Protein AF-A0A258ZDD8-F1 (afdb_monomer_lite)

Sequence (185 aa):
MSSYISTLAWTNTALNTLPKLQSDIAKVNTEIATGRHADVGLTLGITTGRSVDLHIKETAVQSLIDGNALTTNQLSLTQNALTDVSNTANSFLQNLMSVPDTSGGAASLEAHGKTSMSALTATLNTSDGKRFIFAGVNSAVKPVADYSGTPKTALNAAFAAKFGLDPLDPQNDPKIATIAPAAMS

Radius of gyration: 37.9 Å; chains: 1; bounding box: 67×30×128 Å

Foldseek 3Di:
DPPVVVVVVVVVVVVVCVVVVVVVVVQVVVCVVVVDGPCCCVPVPPCSVVVVVVVVVVVVVVVVVVVVVVVVVLVVLVVVLVVQLVVLVVVLVVLVVVQDPDPCSVVVNVVSVLVSLVSNLVSQQDDPVQFRSNCPPPRNDRNDDRCPPDVVVVVQVVCCVVPVARSVCRPPGPCVVVDDPVNVD

pLDDT: mean 78.43, std 10.56, range [45.66, 96.81]

Structure (mmCIF, N/CA/C/O backbone):
data_AF-A0A258ZDD8-F1
#
_entry.id   AF-A0A258ZDD8-F1
#
loop_
_atom_site.group_PDB
_atom_site.id
_atom_site.type_symbol
_atom_site.label_atom_id
_atom_site.label_alt_id
_atom_site.label_comp_id
_atom_site.label_asym_id
_atom_site.label_entity_id
_atom_site.label_seq_id
_atom_site.pdbx_PDB_ins_code
_atom_site.Cartn_x
_atom_site.Cartn_y
_atom_site.Cartn_z
_atom_site.occupancy
_atom_site.B_iso_or_equiv
_atom_site.auth_seq_id
_atom_site.auth_comp_id
_atom_site.auth_asym_id
_atom_site.auth_atom_id
_atom_site.pdbx_PDB_model_num
ATOM 1 N N . MET A 1 1 ? -28.805 -10.377 82.155 1.00 46.59 1 MET A N 1
ATOM 2 C CA . MET A 1 1 ? -28.315 -11.339 81.139 1.00 46.59 1 MET A CA 1
ATOM 3 C C . MET A 1 1 ? -28.839 -11.067 79.710 1.00 46.59 1 MET A C 1
ATOM 5 O O . MET A 1 1 ? -28.729 -11.953 78.882 1.00 46.59 1 MET A O 1
ATOM 9 N N . SER A 1 2 ? -29.328 -9.863 79.350 1.00 54.22 2 SER A N 1
ATOM 10 C CA . SER A 1 2 ? -29.835 -9.584 77.981 1.00 54.22 2 SER A CA 1
ATOM 11 C C . SER A 1 2 ? -28.889 -8.780 77.067 1.00 54.22 2 SER A C 1
ATOM 13 O O . SER A 1 2 ? -29.159 -8.665 75.878 1.00 54.22 2 SER A O 1
ATOM 15 N N . SER A 1 3 ? -27.765 -8.254 77.575 1.00 55.69 3 SER A N 1
ATOM 16 C CA . SER A 1 3 ? -26.874 -7.374 76.791 1.00 55.69 3 SER A CA 1
ATOM 17 C C . SER A 1 3 ? -26.031 -8.121 75.738 1.00 55.69 3 SER A C 1
ATOM 19 O O . SER A 1 3 ? -25.851 -7.641 74.624 1.00 55.69 3 SER A O 1
ATOM 21 N N . TYR A 1 4 ? -25.584 -9.347 76.037 1.00 56.03 4 TYR A N 1
ATOM 22 C CA . TYR A 1 4 ? -24.709 -10.121 75.141 1.00 56.03 4 TYR A CA 1
ATOM 23 C C . TYR A 1 4 ? -25.403 -10.606 73.858 1.00 56.03 4 TYR A C 1
ATOM 25 O O . TYR A 1 4 ? -24.759 -10.720 72.818 1.00 56.03 4 TYR A O 1
ATOM 33 N N . ILE A 1 5 ? -26.717 -10.846 73.911 1.00 58.41 5 ILE A N 1
ATOM 34 C CA . ILE A 1 5 ? -27.508 -11.301 72.756 1.00 58.41 5 ILE A CA 1
ATOM 35 C C . ILE A 1 5 ? -27.742 -10.140 71.773 1.00 58.41 5 ILE A C 1
ATOM 37 O O . ILE A 1 5 ? -27.689 -10.344 70.562 1.00 58.41 5 ILE A O 1
ATOM 41 N N . SER A 1 6 ? -27.900 -8.908 72.273 1.00 60.31 6 SER A N 1
ATOM 42 C CA . SER A 1 6 ? -28.032 -7.715 71.427 1.00 60.31 6 SER A CA 1
ATOM 43 C C . SER A 1 6 ? -26.730 -7.359 70.714 1.00 60.31 6 SER A C 1
ATOM 45 O O . SER A 1 6 ? -26.758 -7.120 69.512 1.00 60.31 6 SER A O 1
ATOM 47 N N . THR A 1 7 ? -25.580 -7.361 71.395 1.00 69.56 7 THR A N 1
ATOM 48 C CA . THR A 1 7 ? -24.305 -6.984 70.756 1.00 69.56 7 THR A CA 1
ATOM 49 C C . THR A 1 7 ? -23.937 -7.921 69.609 1.00 69.56 7 THR A C 1
ATOM 51 O O . THR A 1 7 ? -23.539 -7.442 68.554 1.00 69.56 7 THR A O 1
ATOM 54 N N . LEU A 1 8 ? -24.136 -9.234 69.784 1.00 69.75 8 LEU A N 1
ATOM 55 C CA . LEU A 1 8 ? -23.933 -10.229 68.727 1.00 69.75 8 LEU A CA 1
ATOM 56 C C . LEU A 1 8 ? -24.905 -10.040 67.558 1.00 69.75 8 LEU A C 1
ATOM 58 O O . LEU A 1 8 ? -24.493 -10.171 66.412 1.00 69.75 8 LEU A O 1
ATOM 62 N N . ALA A 1 9 ? -26.172 -9.704 67.819 1.00 71.00 9 ALA A N 1
ATOM 63 C CA . ALA A 1 9 ? -27.143 -9.434 66.761 1.00 71.00 9 ALA A CA 1
ATOM 64 C C . ALA A 1 9 ? -26.772 -8.189 65.938 1.00 71.00 9 ALA A C 1
ATOM 66 O O . ALA A 1 9 ? -26.905 -8.224 64.718 1.00 71.00 9 ALA A O 1
ATOM 67 N N . TRP A 1 10 ? -26.259 -7.133 66.583 1.00 70.75 10 TRP A N 1
ATOM 68 C CA . TRP A 1 10 ? -25.808 -5.895 65.934 1.00 70.75 10 TRP A CA 1
ATOM 69 C C . TRP A 1 10 ? -24.516 -6.063 65.121 1.00 70.75 10 TRP A C 1
ATOM 71 O O . TRP A 1 10 ? -24.406 -5.522 64.020 1.00 70.75 10 TRP A O 1
ATOM 81 N N . THR A 1 11 ? -23.533 -6.820 65.616 1.00 78.19 11 THR A N 1
ATOM 82 C CA . THR A 1 11 ? -22.310 -7.093 64.842 1.00 78.19 11 THR A CA 1
ATOM 83 C C . THR A 1 11 ? -22.566 -8.037 63.676 1.00 78.19 11 THR A C 1
ATOM 85 O O . THR A 1 11 ? -21.980 -7.839 62.617 1.00 78.19 11 THR A O 1
ATOM 88 N N . ASN A 1 12 ? -23.465 -9.016 63.808 1.00 76.00 12 ASN A N 1
ATOM 89 C CA . ASN A 1 12 ? -23.778 -9.928 62.704 1.00 76.00 12 ASN A CA 1
ATOM 90 C C . ASN A 1 12 ? -24.515 -9.221 61.556 1.00 76.00 12 ASN A C 1
ATOM 92 O O . ASN A 1 12 ? -24.247 -9.497 60.389 1.00 76.00 12 ASN A O 1
ATOM 96 N N . THR A 1 13 ? -25.410 -8.270 61.848 1.00 76.25 13 THR A N 1
ATOM 97 C CA . THR A 1 13 ? -26.017 -7.433 60.799 1.00 76.25 13 THR A CA 1
ATOM 98 C C . THR A 1 13 ? -24.985 -6.550 60.113 1.00 76.25 13 THR A C 1
ATOM 100 O O . THR A 1 13 ? -24.981 -6.506 58.888 1.00 76.25 13 THR A O 1
ATOM 103 N N . ALA A 1 14 ? -24.079 -5.909 60.857 1.00 77.12 14 ALA A N 1
ATOM 104 C CA . ALA A 1 14 ? -23.010 -5.093 60.273 1.00 77.12 14 ALA A CA 1
ATOM 105 C C . ALA A 1 14 ? -22.024 -5.915 59.415 1.00 77.12 14 ALA A C 1
ATOM 107 O O . ALA A 1 14 ? -21.605 -5.482 58.342 1.00 77.12 14 ALA A O 1
ATOM 108 N N . LEU A 1 15 ? -21.681 -7.131 59.849 1.00 80.75 15 LEU A N 1
ATOM 109 C CA . LEU A 1 15 ? -20.828 -8.043 59.082 1.00 80.75 15 LEU A CA 1
ATOM 110 C C . LEU A 1 15 ? -21.529 -8.578 57.826 1.00 80.75 15 LEU A C 1
ATOM 112 O O . LEU A 1 15 ? -20.874 -8.783 56.810 1.00 80.75 15 LEU A O 1
ATOM 116 N N . ASN A 1 16 ? -22.855 -8.737 57.854 1.00 81.88 16 ASN A N 1
ATOM 117 C CA . ASN A 1 16 ? -23.641 -9.149 56.687 1.00 81.88 16 ASN A CA 1
ATOM 118 C C . ASN A 1 16 ? -23.928 -8.008 55.693 1.00 81.88 16 ASN A C 1
ATOM 120 O O . ASN A 1 16 ? -24.233 -8.279 54.530 1.00 81.88 16 ASN A O 1
ATOM 124 N N . THR A 1 17 ? -23.847 -6.737 56.103 1.00 83.44 17 THR A N 1
ATOM 125 C CA . THR A 1 17 ? -24.013 -5.585 55.194 1.00 83.44 17 THR A CA 1
ATOM 126 C C . THR A 1 17 ? -22.721 -5.193 54.485 1.00 83.44 17 THR A C 1
ATOM 128 O O . THR A 1 17 ? -22.786 -4.661 53.378 1.00 83.44 17 THR A O 1
ATOM 131 N N . LEU A 1 18 ? -21.554 -5.494 55.060 1.00 86.00 18 LEU A N 1
ATOM 132 C CA . LEU A 1 18 ? -20.257 -5.146 54.477 1.00 86.00 18 LEU A CA 1
ATOM 133 C C . LEU A 1 18 ? -20.027 -5.735 53.063 1.00 86.00 18 LEU A C 1
ATOM 135 O O . LEU A 1 18 ? -19.632 -4.972 52.180 1.00 86.00 18 LEU A O 1
ATOM 139 N N . PRO A 1 19 ? -20.335 -7.019 52.776 1.00 89.12 19 PRO A N 1
ATOM 140 C CA . PRO A 1 19 ? -20.208 -7.576 51.427 1.00 89.12 19 PRO A CA 1
ATOM 141 C C . PRO A 1 19 ? -21.148 -6.908 50.416 1.00 89.12 19 PRO A C 1
ATOM 143 O O . PRO A 1 19 ? -20.783 -6.727 49.255 1.00 89.12 19 PRO A O 1
ATOM 146 N N . LYS A 1 20 ? -22.350 -6.501 50.853 1.00 85.88 20 LYS A N 1
ATOM 147 C CA . LYS A 1 20 ? -23.302 -5.768 50.002 1.00 85.88 20 LYS A CA 1
ATOM 148 C C . LYS A 1 20 ? -22.757 -4.395 49.630 1.00 85.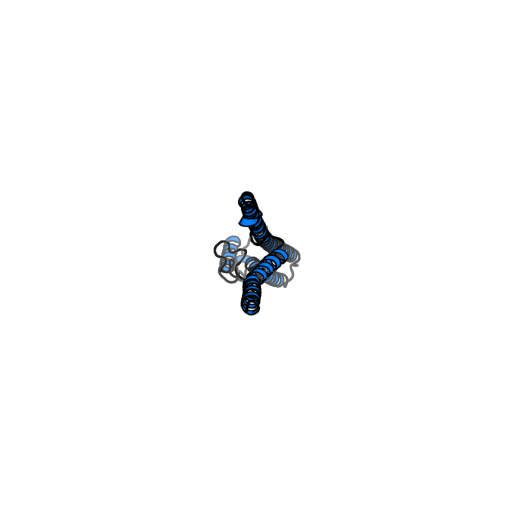88 20 LYS A C 1
ATOM 150 O O . LYS A 1 20 ? -22.728 -4.056 48.457 1.00 85.88 20 LYS A O 1
ATOM 155 N N . LEU A 1 21 ? -22.237 -3.657 50.608 1.00 86.56 21 LEU A N 1
ATOM 156 C CA . LEU A 1 21 ? -21.651 -2.335 50.389 1.00 86.56 21 LEU A CA 1
ATOM 157 C C . LEU A 1 21 ? -20.435 -2.394 49.452 1.00 86.56 21 LEU A C 1
ATOM 159 O O . LEU A 1 21 ? -20.278 -1.537 48.590 1.00 86.56 21 LEU A O 1
ATOM 163 N N . GLN A 1 22 ? -19.602 -3.431 49.571 1.00 89.19 22 GLN A N 1
ATOM 164 C CA . GLN A 1 22 ? -18.486 -3.668 48.649 1.00 89.19 22 GLN A CA 1
ATOM 165 C C . GLN A 1 22 ? -18.964 -3.958 47.220 1.00 89.19 22 GLN A C 1
ATOM 167 O O . GLN A 1 22 ? -18.408 -3.413 46.267 1.00 89.19 22 GLN A O 1
ATOM 172 N N . SER A 1 23 ? -20.011 -4.774 47.067 1.00 87.88 23 SER A N 1
ATOM 173 C CA . SER A 1 23 ? -20.643 -5.037 45.769 1.00 87.88 23 SER A CA 1
ATOM 174 C C . SER A 1 23 ? -21.251 -3.770 45.158 1.00 87.88 23 SER A C 1
ATOM 176 O O . SER A 1 23 ? -21.096 -3.535 43.961 1.00 87.88 23 SER A O 1
ATOM 178 N N . ASP A 1 24 ? -21.913 -2.937 45.960 1.00 86.12 24 ASP A N 1
ATOM 179 C CA . ASP A 1 24 ? -22.528 -1.689 45.501 1.00 86.12 24 ASP A CA 1
ATOM 180 C C . ASP A 1 24 ? -21.470 -0.661 45.090 1.00 86.12 24 ASP A C 1
ATOM 182 O O . ASP A 1 24 ? -21.599 -0.033 44.044 1.00 86.12 24 ASP A O 1
ATOM 186 N N . ILE A 1 25 ? -20.371 -0.548 45.844 1.00 89.62 25 ILE A N 1
ATOM 187 C CA . ILE A 1 25 ? -19.221 0.283 45.464 1.00 89.62 25 ILE A CA 1
ATOM 188 C C . ILE A 1 25 ? -18.609 -0.213 44.150 1.00 89.62 25 ILE A C 1
ATOM 190 O O . ILE A 1 25 ? -18.299 0.596 43.279 1.00 89.62 25 ILE A O 1
ATOM 194 N N . ALA A 1 26 ? -18.453 -1.527 43.969 1.00 88.12 26 ALA A N 1
ATOM 195 C CA . ALA A 1 26 ? -17.942 -2.087 42.720 1.00 88.12 26 ALA A CA 1
ATOM 196 C C . ALA A 1 26 ? -18.880 -1.796 41.535 1.00 88.12 26 ALA A C 1
ATOM 198 O O . ALA A 1 26 ? -18.408 -1.381 40.472 1.00 88.12 26 ALA A O 1
ATOM 199 N N . LYS A 1 27 ? -20.202 -1.938 41.727 1.00 86.94 27 LYS A N 1
ATOM 200 C CA . LYS A 1 27 ? -21.209 -1.547 40.730 1.00 86.94 27 LYS A CA 1
ATOM 201 C C . LYS A 1 27 ? -21.083 -0.067 40.398 1.00 86.94 27 LYS A C 1
ATOM 203 O O . LYS A 1 27 ? -20.786 0.246 39.254 1.00 86.94 27 LYS A O 1
ATOM 208 N N . VAL A 1 28 ? -21.210 0.827 41.377 1.00 86.50 28 VAL A N 1
ATOM 209 C CA . VAL A 1 28 ? -21.171 2.284 41.171 1.00 86.50 28 VAL A CA 1
ATOM 210 C C . VAL A 1 28 ? -19.853 2.737 40.547 1.00 86.50 28 VAL A C 1
ATOM 212 O O . VAL A 1 28 ? -19.877 3.570 39.652 1.00 86.50 28 VAL A O 1
ATOM 215 N N . ASN A 1 29 ? -18.709 2.162 40.924 1.00 86.50 29 ASN A N 1
ATOM 216 C CA . ASN A 1 29 ? -17.437 2.455 40.253 1.00 86.50 29 ASN A CA 1
ATOM 217 C C . ASN A 1 29 ? -17.470 2.072 38.769 1.00 86.50 29 ASN A C 1
ATOM 219 O O . ASN A 1 29 ? -16.969 2.815 37.927 1.00 86.50 29 ASN A O 1
ATOM 223 N N . THR A 1 30 ? -18.092 0.940 38.437 1.00 84.50 30 THR A N 1
ATOM 224 C CA . THR A 1 30 ? -18.306 0.526 37.045 1.00 84.50 30 THR A CA 1
ATOM 225 C C . THR A 1 30 ? -19.277 1.475 36.336 1.00 84.50 30 THR A C 1
ATOM 227 O O . THR A 1 30 ? -19.035 1.847 35.189 1.00 84.50 30 THR A O 1
ATOM 230 N N . GLU A 1 31 ? -20.335 1.933 37.014 1.00 85.69 31 GLU A N 1
ATOM 231 C CA . GLU A 1 31 ? -21.297 2.894 36.456 1.00 85.69 31 GLU A CA 1
ATOM 232 C C . GLU A 1 31 ? -20.683 4.276 36.229 1.00 85.69 31 GLU A C 1
ATOM 234 O O . GLU A 1 31 ? -20.948 4.901 35.209 1.00 85.69 31 GLU A O 1
ATOM 239 N N . ILE A 1 32 ? -19.810 4.735 37.126 1.00 89.31 32 ILE A N 1
ATOM 240 C CA . ILE A 1 32 ? -19.058 5.987 36.985 1.00 89.31 32 ILE A CA 1
ATOM 241 C C . ILE A 1 32 ? -18.060 5.879 35.829 1.00 89.31 32 ILE A C 1
ATOM 243 O O . ILE A 1 32 ? -17.956 6.801 35.025 1.00 89.31 32 ILE A O 1
ATOM 247 N N . ALA A 1 33 ? -17.341 4.759 35.722 1.00 87.50 33 ALA A N 1
ATOM 248 C CA . ALA A 1 33 ? -16.343 4.563 34.673 1.00 87.50 33 ALA A CA 1
ATOM 249 C C . ALA A 1 33 ? -16.968 4.433 33.275 1.00 87.50 33 ALA A C 1
ATOM 251 O O . ALA A 1 33 ? -16.393 4.896 32.294 1.00 87.50 33 ALA A O 1
ATOM 252 N N . THR A 1 34 ? -18.136 3.794 33.180 1.00 82.62 34 THR A N 1
ATOM 253 C CA . THR A 1 34 ? -18.819 3.535 31.901 1.00 82.62 34 THR A CA 1
ATOM 254 C C . THR A 1 34 ? -19.911 4.554 31.573 1.00 82.62 34 THR A C 1
ATOM 256 O O . THR A 1 34 ? -20.373 4.599 30.434 1.00 82.62 34 THR A O 1
ATOM 259 N N . GLY A 1 35 ? -20.357 5.346 32.552 1.00 80.44 35 GLY A N 1
ATOM 260 C CA . GLY A 1 35 ? -21.524 6.226 32.450 1.00 80.44 35 GLY A CA 1
ATOM 261 C C . GLY A 1 35 ? -22.861 5.482 32.321 1.00 80.44 35 GLY A C 1
ATOM 262 O O . GLY A 1 35 ? -23.852 6.084 31.911 1.00 80.44 35 GLY A O 1
ATOM 263 N N . ARG A 1 36 ? -22.905 4.171 32.598 1.00 73.94 36 ARG A N 1
ATOM 264 C CA . ARG A 1 36 ? -24.073 3.302 32.365 1.00 73.94 36 ARG A CA 1
ATOM 265 C C . ARG A 1 36 ? -24.415 2.505 33.613 1.00 73.94 36 ARG A C 1
ATOM 267 O O . ARG A 1 36 ? -23.526 2.112 34.353 1.00 73.94 36 ARG A O 1
ATOM 274 N N . HIS A 1 37 ? -25.694 2.188 33.803 1.00 80.06 37 HIS A N 1
ATOM 275 C CA . HIS A 1 37 ? -26.091 1.284 34.880 1.00 80.06 37 HIS A CA 1
ATOM 276 C C . HIS A 1 37 ? -25.467 -0.104 34.702 1.00 80.06 37 HIS A C 1
ATOM 278 O O . HIS A 1 37 ? -25.535 -0.686 33.619 1.00 80.06 37 HIS A O 1
ATOM 284 N N . ALA A 1 38 ? -24.913 -0.654 35.779 1.00 71.50 38 ALA A N 1
ATOM 285 C CA . ALA A 1 38 ? -24.288 -1.970 35.806 1.00 71.50 38 ALA A CA 1
ATOM 286 C C . ALA A 1 38 ? -25.329 -3.089 35.642 1.00 71.50 38 ALA A C 1
ATOM 288 O O . ALA A 1 38 ? -24.985 -4.209 35.279 1.00 71.50 38 ALA A O 1
ATOM 289 N N . ASP A 1 39 ? -26.604 -2.781 35.899 1.00 69.88 39 ASP A N 1
ATOM 290 C CA . ASP A 1 39 ? -27.719 -3.721 35.817 1.00 69.88 39 ASP A CA 1
ATOM 291 C C . ASP A 1 39 ? -28.899 -3.135 35.031 1.00 69.88 39 ASP A C 1
ATOM 293 O O . ASP A 1 39 ? -29.955 -2.793 35.560 1.00 69.88 39 ASP A O 1
ATOM 297 N N . VAL A 1 40 ? -28.712 -2.988 33.719 1.00 68.81 40 VAL A N 1
ATOM 298 C CA . VAL A 1 40 ? -29.750 -2.457 32.823 1.00 68.81 40 VAL A CA 1
ATOM 299 C C . VAL A 1 40 ? -31.029 -3.302 32.811 1.00 68.81 40 VAL A C 1
ATOM 301 O O . VAL A 1 40 ? -32.083 -2.766 32.494 1.00 68.81 40 VAL A O 1
ATOM 304 N N . GLY A 1 41 ? -30.985 -4.593 33.154 1.00 66.00 41 GLY A N 1
ATOM 305 C CA . GLY A 1 41 ? -32.172 -5.458 33.203 1.00 66.00 41 GLY A CA 1
ATOM 306 C C . GLY A 1 41 ? -33.088 -5.148 34.386 1.00 66.00 41 GLY A C 1
ATOM 307 O O . GLY A 1 41 ? -34.305 -5.074 34.219 1.00 66.00 41 GLY A O 1
ATOM 308 N N . LEU A 1 42 ? -32.500 -4.904 35.559 1.00 69.06 42 LEU A N 1
ATOM 309 C CA . LEU A 1 42 ? -33.240 -4.561 36.771 1.00 69.06 42 LEU A CA 1
ATOM 310 C C . LEU A 1 42 ? -33.759 -3.113 36.750 1.00 69.06 42 LEU A C 1
ATOM 312 O O . LEU A 1 42 ? -34.861 -2.854 37.229 1.00 69.06 42 LEU A O 1
ATOM 316 N N . THR A 1 43 ? -32.993 -2.181 36.173 1.00 65.81 43 THR A N 1
ATOM 317 C CA . THR A 1 43 ? -33.302 -0.740 36.232 1.00 65.81 43 THR A CA 1
ATOM 318 C C . THR A 1 43 ? -34.205 -0.255 35.089 1.00 65.81 43 THR A C 1
ATOM 320 O O . THR A 1 43 ? -35.019 0.641 35.299 1.00 65.81 43 THR A O 1
ATOM 323 N N . LEU A 1 44 ? -34.091 -0.823 33.877 1.00 66.50 44 LEU A N 1
ATOM 324 C CA . LEU A 1 44 ? -34.848 -0.380 32.686 1.00 66.50 44 LEU A CA 1
ATOM 325 C C . LEU A 1 44 ? -36.014 -1.311 32.289 1.00 66.50 44 LEU A C 1
ATOM 327 O O . LEU A 1 44 ? -36.869 -0.915 31.484 1.00 66.50 44 LEU A O 1
ATOM 331 N N . GLY A 1 45 ? -36.081 -2.531 32.832 1.00 75.88 45 GLY A N 1
ATOM 332 C CA . GLY A 1 45 ? -37.172 -3.482 32.593 1.00 75.88 45 GLY A CA 1
ATOM 333 C C . GLY A 1 45 ? -37.427 -3.771 31.104 1.00 75.88 45 GLY A C 1
ATOM 334 O O . GLY A 1 45 ? -36.544 -4.205 30.372 1.00 75.88 45 GLY A O 1
ATOM 335 N N . ILE A 1 46 ? -38.649 -3.516 30.617 1.00 70.62 46 ILE A N 1
ATOM 336 C CA . ILE A 1 46 ? -39.034 -3.738 29.203 1.00 70.62 46 ILE A CA 1
ATOM 337 C C . ILE A 1 46 ? -38.192 -2.907 28.216 1.00 70.62 46 ILE A C 1
ATOM 339 O O . ILE A 1 46 ? -38.004 -3.307 27.066 1.00 70.62 46 ILE A O 1
ATOM 343 N N . THR A 1 47 ? -37.645 -1.764 28.639 1.00 75.12 47 THR A N 1
ATOM 344 C CA . THR A 1 47 ? -36.866 -0.882 27.750 1.00 75.12 47 THR A CA 1
ATOM 345 C C . THR A 1 47 ? -35.422 -1.347 27.535 1.00 75.12 47 THR A C 1
ATOM 347 O O . THR A 1 47 ? -34.762 -0.890 26.598 1.00 75.12 47 THR A O 1
ATOM 350 N N . THR A 1 48 ? -34.949 -2.320 28.320 1.00 79.25 48 THR A N 1
ATOM 351 C CA . THR A 1 48 ? -33.608 -2.910 28.199 1.00 79.25 48 THR A CA 1
ATOM 352 C C . THR A 1 48 ? -33.383 -3.535 26.826 1.00 79.25 48 THR A C 1
ATOM 354 O O . THR A 1 48 ? -32.321 -3.335 26.243 1.00 79.25 48 THR A O 1
ATOM 357 N N . GLY A 1 49 ? -34.395 -4.197 26.248 1.00 78.81 49 GLY A N 1
ATOM 358 C CA . GLY A 1 49 ? -34.296 -4.779 24.903 1.00 78.81 49 GLY A CA 1
ATOM 359 C C . GLY A 1 49 ? -34.009 -3.734 23.820 1.00 78.81 49 GLY A C 1
ATOM 360 O O . GLY A 1 49 ? -33.177 -3.959 22.946 1.00 78.81 49 GLY A O 1
ATOM 361 N N . ARG A 1 50 ? -34.620 -2.546 23.925 1.00 82.56 50 ARG A N 1
ATOM 362 C CA . ARG A 1 50 ? -34.369 -1.427 23.003 1.00 82.56 50 ARG A CA 1
ATOM 363 C C . ARG A 1 50 ? -32.981 -0.814 23.206 1.00 82.56 50 ARG A C 1
ATOM 365 O O . ARG A 1 50 ? -32.343 -0.432 22.232 1.00 82.56 50 ARG A O 1
ATOM 372 N N . SER A 1 51 ? -32.515 -0.725 24.451 1.00 82.81 51 SER A N 1
ATOM 373 C CA . SER A 1 51 ? -31.168 -0.231 24.771 1.00 82.81 51 SER A CA 1
ATOM 374 C C . SER A 1 51 ? -30.075 -1.161 24.225 1.00 82.81 51 SER A C 1
ATOM 376 O O . SER A 1 51 ? -29.125 -0.699 23.595 1.00 82.81 51 SER A O 1
ATOM 378 N N . VAL A 1 52 ? -30.248 -2.477 24.387 1.00 84.94 52 VAL A N 1
ATOM 379 C CA . VAL A 1 52 ? -29.338 -3.493 23.835 1.00 84.94 52 VAL A CA 1
ATOM 380 C C . VAL A 1 52 ? -29.343 -3.468 22.305 1.00 84.94 52 VAL A C 1
ATOM 382 O O . VAL A 1 52 ? -28.273 -3.462 21.703 1.00 84.94 52 VAL A O 1
ATOM 385 N N . ASP A 1 53 ? -30.516 -3.382 21.669 1.00 88.19 53 ASP A N 1
ATOM 386 C CA . ASP A 1 53 ? -30.629 -3.259 20.207 1.00 88.19 53 ASP A CA 1
ATOM 387 C C . ASP A 1 53 ? -29.890 -2.022 19.667 1.00 88.19 53 ASP A C 1
ATOM 389 O O . ASP A 1 53 ? -29.123 -2.124 18.709 1.00 88.19 53 ASP A O 1
ATOM 393 N N . LEU A 1 54 ? -30.053 -0.862 20.313 1.00 89.31 54 LEU A N 1
ATOM 394 C CA . LEU A 1 54 ? -29.325 0.355 19.944 1.00 89.31 54 LEU A CA 1
ATOM 395 C C . LEU A 1 54 ? -27.812 0.190 20.089 1.00 89.31 54 LEU A C 1
ATOM 397 O O . LEU A 1 54 ? -27.075 0.664 19.232 1.00 89.31 54 LEU A O 1
ATOM 401 N N . HIS A 1 55 ? -27.345 -0.505 21.124 1.00 86.12 55 HIS A N 1
ATOM 402 C CA . HIS A 1 55 ? -25.917 -0.729 21.327 1.00 86.12 55 HIS A CA 1
ATOM 403 C C . HIS A 1 55 ? -25.311 -1.704 20.305 1.00 86.12 55 HIS A C 1
ATOM 405 O O . HIS A 1 55 ? -24.197 -1.497 19.820 1.00 86.12 55 HIS A O 1
ATOM 411 N N . ILE A 1 56 ? -26.055 -2.744 19.921 1.00 91.25 56 ILE A N 1
ATOM 412 C CA . ILE A 1 56 ? -25.649 -3.636 18.829 1.00 91.25 56 ILE A CA 1
ATOM 413 C C . ILE A 1 56 ? -25.550 -2.839 17.524 1.00 91.25 56 ILE A C 1
ATOM 415 O O . ILE A 1 56 ? -24.567 -2.974 16.797 1.00 91.25 56 ILE A O 1
ATOM 419 N N . LYS A 1 57 ? -26.526 -1.964 17.246 1.00 93.31 57 LYS A N 1
ATOM 420 C CA . LYS A 1 57 ? -26.505 -1.079 16.071 1.00 93.31 57 LYS A CA 1
ATOM 421 C C . LYS A 1 57 ? -25.342 -0.092 16.106 1.00 93.31 57 LYS A C 1
ATOM 423 O O . LYS A 1 57 ? -24.676 0.074 15.093 1.00 93.31 57 LYS A O 1
ATOM 428 N N . GLU A 1 58 ? -25.073 0.524 17.252 1.00 94.12 58 GLU A N 1
ATOM 429 C CA . GLU A 1 58 ? -23.924 1.409 17.467 1.00 94.12 58 GLU A CA 1
ATOM 430 C C . GLU A 1 58 ? -22.607 0.681 17.170 1.00 94.12 58 GLU A C 1
ATOM 432 O O . GLU A 1 58 ? -21.809 1.155 16.366 1.00 94.12 58 GLU A O 1
ATOM 437 N N . THR A 1 59 ? -22.420 -0.514 17.735 1.00 94.06 59 THR A N 1
ATOM 438 C CA . THR A 1 59 ? -21.221 -1.337 17.512 1.00 94.06 59 THR A CA 1
ATOM 439 C C . THR A 1 59 ? -21.084 -1.745 16.044 1.00 94.06 59 THR A C 1
ATOM 441 O O . THR A 1 59 ? -19.989 -1.705 15.483 1.00 94.06 59 THR A O 1
ATOM 444 N N . ALA A 1 60 ? -22.193 -2.097 15.389 1.00 95.44 60 ALA A N 1
ATOM 445 C CA . ALA A 1 60 ? -22.203 -2.417 13.967 1.00 95.44 60 ALA A CA 1
ATOM 446 C C . ALA A 1 60 ? -21.819 -1.203 13.103 1.00 95.44 60 ALA A C 1
ATOM 448 O O . ALA A 1 60 ? -21.002 -1.335 12.195 1.00 95.44 60 ALA A O 1
ATOM 449 N N . VAL A 1 61 ? -22.353 -0.014 13.403 1.00 96.81 61 VAL A N 1
ATOM 450 C CA . VAL A 1 61 ? -21.986 1.234 12.714 1.00 96.81 61 VAL A CA 1
ATOM 451 C C . VAL A 1 61 ? -20.514 1.569 12.944 1.00 96.81 61 VAL A C 1
ATOM 453 O O . VAL A 1 61 ? -19.828 1.916 11.986 1.00 96.81 61 VAL A O 1
ATOM 456 N N . GLN A 1 62 ? -20.001 1.401 14.164 1.00 95.50 62 GLN A N 1
ATOM 457 C CA . GLN A 1 62 ? -18.585 1.620 14.452 1.00 95.50 62 GLN A CA 1
ATOM 458 C C . GLN A 1 62 ? -17.696 0.672 13.638 1.00 95.50 62 GLN A C 1
ATOM 460 O O . GLN A 1 62 ? -16.746 1.114 13.001 1.00 95.50 62 GLN A O 1
ATOM 465 N N . SER A 1 63 ? -18.060 -0.610 13.553 1.00 95.00 63 SER A N 1
ATOM 466 C CA . SER A 1 63 ? -17.333 -1.574 12.724 1.00 95.00 63 SER A CA 1
ATOM 467 C C . SER A 1 63 ? -17.348 -1.205 11.233 1.00 95.00 63 SER A C 1
ATOM 469 O O . SER A 1 63 ? -16.342 -1.398 10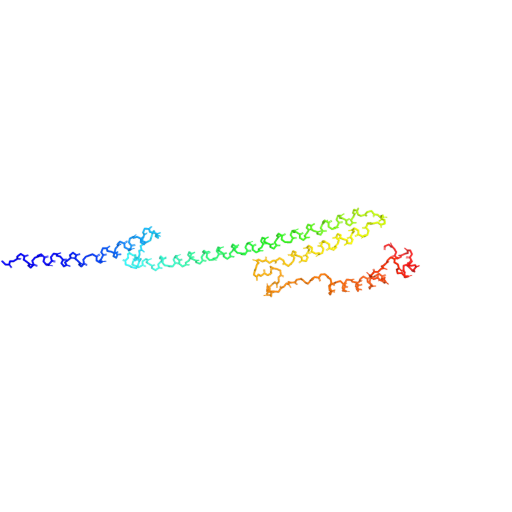.549 1.00 95.00 63 SER A O 1
ATOM 471 N N . LEU A 1 64 ? -18.451 -0.642 10.724 1.00 96.50 64 LEU A N 1
ATOM 472 C CA . LEU A 1 64 ? -18.523 -0.128 9.351 1.00 96.50 64 LEU A CA 1
ATOM 473 C C . LEU A 1 64 ? -17.623 1.098 9.151 1.00 96.50 64 LEU A C 1
ATOM 475 O O . LEU A 1 64 ? -16.964 1.204 8.117 1.00 96.50 64 LEU A O 1
ATOM 479 N N . ILE A 1 65 ? -17.568 2.008 10.127 1.00 96.62 65 ILE A N 1
ATOM 480 C CA . ILE A 1 65 ? -16.670 3.172 10.099 1.00 96.62 65 ILE A CA 1
ATOM 481 C C . ILE A 1 65 ? -15.213 2.708 10.046 1.00 96.62 65 ILE A C 1
ATOM 483 O O . ILE A 1 65 ? -14.461 3.163 9.183 1.00 96.62 65 ILE A O 1
ATOM 487 N N . ASP A 1 66 ? -14.833 1.758 10.897 1.00 95.12 66 ASP A N 1
ATOM 488 C CA . ASP A 1 66 ? -13.470 1.228 10.949 1.00 95.12 66 ASP A CA 1
ATOM 489 C C . ASP A 1 66 ? -13.095 0.518 9.633 1.00 95.12 66 ASP A C 1
ATOM 491 O O . ASP A 1 66 ? -11.999 0.708 9.098 1.00 95.12 66 ASP A O 1
ATOM 495 N N . GLY A 1 67 ? -14.030 -0.243 9.050 1.00 93.69 67 GLY A N 1
ATOM 496 C CA . GLY A 1 67 ? -13.856 -0.875 7.739 1.00 93.69 67 GLY A CA 1
ATOM 497 C C . GLY A 1 67 ? -13.689 0.135 6.596 1.00 93.69 67 GLY A C 1
ATOM 498 O O . GLY A 1 67 ? -12.817 -0.024 5.733 1.00 93.69 67 GLY A O 1
ATOM 499 N N . ASN A 1 68 ? -14.472 1.215 6.609 1.00 94.50 68 ASN A N 1
ATOM 500 C CA . ASN A 1 68 ? -14.345 2.305 5.641 1.00 94.50 68 ASN A CA 1
ATOM 501 C C . ASN A 1 68 ? -13.021 3.060 5.807 1.00 94.50 68 ASN A C 1
ATOM 503 O O . ASN A 1 68 ? -12.398 3.419 4.805 1.00 94.50 68 ASN A O 1
ATOM 507 N N . ALA A 1 69 ? -12.555 3.265 7.041 1.00 93.81 69 ALA A N 1
ATOM 508 C CA . ALA A 1 69 ? -11.263 3.886 7.316 1.00 93.81 69 ALA A CA 1
ATOM 509 C C . ALA A 1 69 ? -10.106 3.035 6.767 1.00 93.81 69 ALA A C 1
ATOM 511 O O . ALA A 1 69 ? -9.221 3.558 6.088 1.00 93.81 69 ALA A O 1
ATOM 512 N N . LEU A 1 70 ? -10.145 1.714 6.971 1.00 89.81 70 LEU A N 1
ATOM 513 C CA . LEU A 1 70 ? -9.160 0.795 6.393 1.00 89.81 70 LEU A CA 1
ATOM 514 C C . LEU A 1 70 ? -9.161 0.850 4.860 1.00 89.81 70 LEU A C 1
ATOM 516 O O . LEU A 1 70 ? -8.100 0.951 4.243 1.00 89.81 70 LEU A O 1
ATOM 520 N N . THR A 1 71 ? -10.345 0.828 4.249 1.00 89.25 71 THR A N 1
ATOM 521 C CA . THR A 1 71 ? -10.498 0.914 2.789 1.00 89.25 71 THR A CA 1
ATOM 522 C C . THR A 1 71 ? -9.967 2.244 2.253 1.00 89.25 71 THR A C 1
ATOM 524 O O . THR A 1 71 ? -9.231 2.270 1.270 1.00 89.25 71 THR A O 1
ATOM 527 N N . THR A 1 72 ? -10.266 3.350 2.934 1.00 92.44 72 THR A N 1
ATOM 528 C CA . THR A 1 72 ? -9.763 4.688 2.590 1.00 92.44 72 THR A CA 1
ATOM 529 C C . THR A 1 72 ? -8.238 4.734 2.640 1.00 92.44 72 THR A C 1
ATOM 531 O O . THR A 1 72 ? -7.607 5.252 1.721 1.00 92.44 72 THR A O 1
ATOM 534 N N . ASN A 1 73 ? -7.628 4.136 3.666 1.00 88.31 73 ASN A N 1
ATOM 535 C CA . ASN A 1 73 ? -6.174 4.051 3.775 1.00 88.31 73 ASN A CA 1
ATOM 536 C C . ASN A 1 73 ? -5.563 3.240 2.625 1.00 88.31 73 ASN A C 1
ATOM 538 O O . ASN A 1 73 ? -4.587 3.680 2.021 1.00 88.31 73 ASN A O 1
ATOM 542 N N . GLN A 1 74 ? -6.153 2.094 2.274 1.00 85.00 74 GLN A N 1
ATOM 543 C CA . GLN A 1 74 ? -5.686 1.291 1.138 1.00 85.00 74 GLN A CA 1
ATOM 544 C C . GLN A 1 74 ? -5.802 2.045 -0.194 1.00 85.00 74 GLN A C 1
ATOM 546 O O . GLN A 1 74 ? -4.864 2.025 -0.994 1.00 85.00 74 GLN A O 1
ATOM 551 N N . LEU A 1 75 ? -6.916 2.747 -0.423 1.00 88.94 75 LEU A N 1
ATOM 552 C CA . LEU A 1 75 ? -7.111 3.576 -1.615 1.00 88.94 75 LEU A CA 1
ATOM 553 C C . LEU A 1 75 ? -6.103 4.726 -1.674 1.00 88.94 75 LEU A C 1
ATOM 555 O O . LEU A 1 75 ? -5.527 4.968 -2.729 1.00 88.94 75 LEU A O 1
ATOM 559 N N . SER A 1 76 ? -5.838 5.389 -0.547 1.00 90.69 76 SER A N 1
ATOM 560 C CA . SER A 1 76 ? -4.849 6.468 -0.454 1.00 90.69 76 SER A CA 1
ATOM 561 C C . SER A 1 76 ? -3.435 5.977 -0.779 1.00 90.69 76 SER A C 1
ATOM 563 O O . SER A 1 76 ? -2.751 6.566 -1.614 1.00 90.69 76 SER A O 1
ATOM 565 N N . LEU A 1 77 ? -3.014 4.843 -0.206 1.00 86.31 77 LEU A N 1
ATOM 566 C CA . LEU A 1 77 ? -1.721 4.225 -0.525 1.00 86.31 77 LEU A CA 1
ATOM 567 C C . LEU A 1 77 ? -1.618 3.851 -2.009 1.00 86.31 77 LEU A C 1
ATOM 569 O O . LEU A 1 77 ? -0.599 4.122 -2.644 1.00 86.31 77 LEU A O 1
ATOM 573 N N . THR A 1 78 ? -2.685 3.277 -2.570 1.00 86.81 78 THR A N 1
ATOM 574 C CA . THR A 1 78 ? -2.757 2.924 -3.996 1.00 86.81 78 THR A CA 1
ATOM 575 C C . THR A 1 78 ? -2.651 4.168 -4.877 1.00 86.81 78 THR A C 1
ATOM 577 O O . THR A 1 78 ? -1.881 4.182 -5.835 1.00 86.81 78 THR A O 1
ATOM 580 N N . GLN A 1 79 ? -3.380 5.233 -4.541 1.00 90.12 79 GLN A N 1
ATOM 581 C CA . GLN A 1 79 ? -3.363 6.488 -5.285 1.00 90.12 79 GLN A CA 1
ATOM 582 C C . GLN A 1 79 ? -1.989 7.162 -5.230 1.00 90.12 79 GLN A C 1
ATOM 584 O O . GLN A 1 79 ? -1.517 7.640 -6.259 1.00 90.12 79 GLN A O 1
ATOM 589 N N . ASN A 1 80 ? -1.330 7.173 -4.070 1.00 89.88 80 ASN A N 1
ATOM 590 C CA . ASN A 1 80 ? 0.016 7.731 -3.926 1.00 89.88 80 ASN A CA 1
ATOM 591 C C . ASN A 1 80 ? 1.023 6.967 -4.787 1.00 89.88 80 ASN A C 1
ATOM 593 O O . ASN A 1 80 ? 1.740 7.574 -5.578 1.00 89.88 80 ASN A O 1
ATOM 597 N N . ALA A 1 81 ? 0.999 5.636 -4.723 1.00 86.81 81 ALA A N 1
ATOM 598 C CA . ALA A 1 81 ? 1.849 4.803 -5.562 1.00 86.81 81 ALA A CA 1
ATOM 599 C C . ALA A 1 81 ? 1.592 5.033 -7.066 1.00 86.81 81 ALA A C 1
ATOM 601 O O . ALA A 1 81 ? 2.539 5.144 -7.841 1.00 86.81 81 ALA A O 1
ATOM 602 N N . LEU A 1 82 ? 0.334 5.175 -7.503 1.00 87.44 82 LEU A N 1
ATOM 603 C CA . LEU A 1 82 ? 0.014 5.503 -8.901 1.00 87.44 82 LEU A CA 1
ATOM 604 C C . LEU A 1 82 ? 0.510 6.900 -9.311 1.00 87.44 82 LEU A C 1
ATOM 606 O O . LEU A 1 82 ? 1.010 7.073 -10.424 1.00 87.44 82 LEU A O 1
ATOM 610 N N . THR A 1 83 ? 0.412 7.885 -8.417 1.00 91.81 83 THR A N 1
ATOM 611 C CA . THR A 1 83 ? 0.959 9.231 -8.635 1.00 91.81 83 THR A CA 1
ATOM 612 C C . THR A 1 83 ? 2.478 9.184 -8.805 1.00 91.81 83 THR A C 1
ATOM 614 O O . THR A 1 83 ? 3.007 9.782 -9.742 1.00 91.81 83 THR A O 1
ATOM 617 N N . ASP A 1 84 ? 3.181 8.414 -7.975 1.00 89.06 84 ASP A N 1
ATOM 618 C CA . ASP A 1 84 ? 4.635 8.246 -8.068 1.00 89.06 84 ASP A CA 1
ATOM 619 C C . ASP A 1 84 ? 5.057 7.571 -9.378 1.00 89.06 84 ASP A C 1
ATOM 621 O O . ASP A 1 84 ? 6.031 7.989 -10.015 1.00 89.06 84 ASP A O 1
ATOM 625 N N . VAL A 1 85 ? 4.291 6.573 -9.833 1.00 87.44 85 VAL A N 1
ATOM 626 C CA . VAL A 1 85 ? 4.487 5.946 -11.149 1.00 87.44 85 VAL A CA 1
ATOM 627 C C . VAL A 1 85 ? 4.324 6.973 -12.270 1.00 87.44 85 VAL A C 1
ATOM 629 O O . VAL A 1 85 ? 5.194 7.073 -13.138 1.00 87.44 85 VAL A O 1
ATOM 632 N N . SER A 1 86 ? 3.256 7.774 -12.240 1.00 89.19 86 SER A N 1
ATOM 633 C CA . SER A 1 86 ? 3.013 8.814 -13.246 1.00 89.19 86 SER A CA 1
ATOM 634 C C . SER A 1 86 ? 4.125 9.867 -13.264 1.00 89.19 86 SER A C 1
ATOM 636 O O . SER A 1 86 ? 4.590 10.264 -14.333 1.00 89.19 86 SER A O 1
ATOM 638 N N . ASN A 1 87 ? 4.587 10.309 -12.094 1.00 90.44 87 ASN A N 1
ATOM 639 C CA . ASN A 1 87 ? 5.670 11.285 -11.973 1.00 90.44 87 ASN A CA 1
ATOM 640 C C . ASN A 1 87 ? 6.995 10.731 -12.503 1.00 90.44 87 ASN A C 1
ATOM 642 O O . ASN A 1 87 ? 7.717 11.423 -13.225 1.00 90.44 87 ASN A O 1
ATOM 646 N N . THR A 1 88 ? 7.296 9.468 -12.196 1.00 87.06 88 THR A N 1
ATOM 647 C CA . THR A 1 88 ? 8.482 8.773 -12.711 1.00 87.06 88 THR A CA 1
ATOM 648 C C . THR A 1 88 ? 8.437 8.657 -14.236 1.00 87.06 88 THR A C 1
ATOM 650 O O . THR A 1 88 ? 9.432 8.954 -14.899 1.00 87.06 88 THR A O 1
ATOM 653 N N . ALA A 1 89 ? 7.283 8.297 -14.808 1.00 85.19 89 ALA A N 1
ATOM 654 C CA . ALA A 1 89 ? 7.094 8.200 -16.255 1.00 85.19 89 ALA A CA 1
ATOM 655 C C . ALA A 1 89 ? 7.241 9.562 -16.957 1.00 85.19 89 ALA A C 1
ATOM 657 O O . ALA A 1 89 ? 7.970 9.673 -17.942 1.00 85.19 89 ALA A O 1
ATOM 658 N N . ASN A 1 90 ? 6.620 10.615 -16.416 1.00 87.44 90 ASN A N 1
ATOM 659 C CA . ASN A 1 90 ? 6.744 11.976 -16.945 1.00 87.44 90 ASN A CA 1
ATOM 660 C C . ASN A 1 90 ? 8.183 12.496 -16.866 1.00 87.44 90 ASN A C 1
ATOM 662 O O . ASN A 1 90 ? 8.645 13.182 -17.776 1.00 87.44 90 ASN A O 1
ATOM 666 N N . SER A 1 91 ? 8.902 12.174 -15.789 1.00 86.44 91 SER A N 1
ATOM 667 C CA 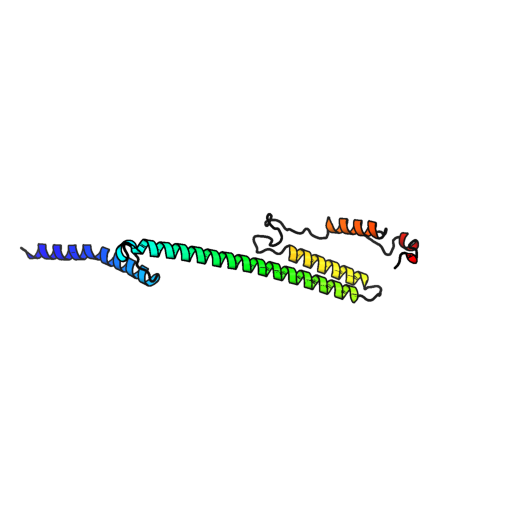. SER A 1 91 ? 10.309 12.554 -15.631 1.00 86.44 91 SER A CA 1
ATOM 668 C C . SER A 1 91 ? 11.193 11.809 -16.629 1.00 86.44 91 SER A C 1
ATOM 670 O O . SER A 1 91 ? 12.090 12.399 -17.223 1.00 86.44 91 SER A O 1
ATOM 672 N N . PHE A 1 92 ? 10.928 10.522 -16.862 1.00 84.00 92 PHE A N 1
ATOM 673 C CA . PHE A 1 92 ? 11.631 9.746 -17.881 1.00 84.00 92 PHE A CA 1
ATOM 674 C C . PHE A 1 92 ? 11.397 10.307 -19.293 1.00 84.00 92 PHE A C 1
ATOM 676 O O . PHE A 1 92 ? 12.358 10.488 -20.035 1.00 84.00 92 PHE A O 1
ATOM 683 N N . LEU A 1 93 ? 10.155 10.662 -19.641 1.00 83.44 93 LEU A N 1
ATOM 684 C CA . LEU A 1 93 ? 9.819 11.258 -20.940 1.00 83.44 93 LEU A CA 1
ATOM 685 C C . LEU A 1 93 ? 10.492 12.623 -21.149 1.00 83.44 93 LEU A C 1
ATOM 687 O O . LEU A 1 93 ? 11.036 12.880 -22.220 1.00 83.44 93 LEU A O 1
ATOM 691 N N . GLN A 1 94 ? 10.513 13.478 -20.125 1.00 84.75 94 GLN A N 1
ATOM 692 C CA . GLN A 1 94 ? 11.227 14.759 -20.185 1.00 84.75 94 GLN A CA 1
ATOM 693 C C . GLN A 1 94 ? 12.731 14.565 -20.387 1.00 84.75 94 GLN A C 1
ATOM 695 O O . GLN A 1 94 ? 13.328 15.240 -21.224 1.00 84.75 94 GLN A O 1
ATOM 700 N N . ASN A 1 95 ? 13.335 13.613 -19.669 1.00 80.88 95 ASN A N 1
ATOM 701 C CA . ASN A 1 95 ? 14.746 13.283 -19.854 1.00 80.88 95 ASN A CA 1
ATOM 702 C C . ASN A 1 95 ? 15.013 12.773 -21.272 1.00 80.88 95 ASN A C 1
ATOM 704 O O . ASN A 1 95 ? 15.951 13.248 -21.899 1.00 80.88 95 ASN A O 1
ATOM 708 N N . LEU A 1 96 ? 14.160 11.890 -21.806 1.00 79.62 96 LEU A N 1
ATOM 709 C CA . LEU A 1 96 ? 14.262 11.381 -23.176 1.00 79.62 96 LEU A CA 1
ATOM 710 C C . LEU A 1 96 ? 14.253 12.511 -24.216 1.00 79.62 96 LEU A C 1
ATOM 712 O O . LEU A 1 96 ? 15.072 12.505 -25.127 1.00 79.62 96 LEU A O 1
ATOM 716 N N . MET A 1 97 ? 13.364 13.495 -24.063 1.00 79.56 97 MET A N 1
ATOM 717 C CA . MET A 1 97 ? 13.290 14.652 -24.964 1.00 79.56 97 MET A CA 1
ATOM 718 C C . MET A 1 97 ? 14.463 15.630 -24.801 1.00 79.56 97 MET A C 1
ATOM 720 O O . MET A 1 97 ? 14.749 16.398 -25.716 1.00 79.56 97 MET A O 1
ATOM 724 N N . SER A 1 98 ? 15.118 15.631 -23.639 1.00 77.00 98 SER A N 1
ATOM 725 C CA . SER A 1 98 ? 16.204 16.556 -23.308 1.00 77.00 98 SER A CA 1
ATOM 726 C C . SER A 1 98 ? 17.596 16.019 -23.651 1.00 77.00 98 SER A C 1
ATOM 728 O O . SER A 1 98 ? 18.560 16.777 -23.525 1.00 77.00 98 SER A O 1
ATOM 730 N N . VAL A 1 99 ? 17.738 14.745 -24.038 1.00 73.88 99 VAL A N 1
ATOM 731 C CA . VAL A 1 99 ? 19.042 14.159 -24.379 1.00 73.88 99 VAL A CA 1
ATOM 732 C C . VAL A 1 99 ? 19.543 14.736 -25.711 1.00 73.88 99 VAL A C 1
ATOM 734 O O . VAL A 1 99 ? 18.920 14.494 -26.744 1.00 73.88 99 VAL A O 1
ATOM 737 N N . PRO A 1 100 ? 20.672 15.472 -25.730 1.00 61.97 100 PRO A N 1
ATOM 738 C CA . PRO A 1 100 ? 21.286 15.927 -26.973 1.00 61.97 100 PRO A CA 1
ATOM 739 C C . PRO A 1 100 ? 21.921 14.752 -27.725 1.00 61.97 100 PRO A C 1
ATOM 741 O O . PRO A 1 100 ? 22.429 13.823 -27.094 1.00 61.97 100 PRO A O 1
ATOM 744 N N . ASP A 1 101 ? 22.006 14.858 -29.053 1.00 63.81 101 ASP A N 1
ATOM 745 C CA . ASP A 1 101 ? 22.611 13.881 -29.981 1.00 63.81 101 ASP A CA 1
ATOM 746 C C . ASP A 1 101 ? 24.158 13.847 -29.902 1.00 63.81 101 ASP A C 1
ATOM 748 O O . ASP A 1 101 ? 24.887 13.861 -30.891 1.00 63.81 101 ASP A O 1
ATOM 752 N N . THR A 1 102 ? 24.691 13.910 -28.682 1.00 59.81 102 THR A N 1
ATOM 753 C CA . THR A 1 102 ? 26.125 13.864 -28.387 1.00 59.81 102 THR A CA 1
ATOM 754 C C . THR A 1 102 ? 26.501 12.478 -27.874 1.00 59.81 102 THR A C 1
ATOM 756 O O . THR A 1 102 ? 25.693 11.786 -27.255 1.00 59.81 102 THR A O 1
ATOM 759 N N . SER A 1 103 ? 27.753 12.075 -28.088 1.00 58.19 103 SER A N 1
ATOM 760 C CA . SER A 1 103 ? 28.307 10.725 -27.877 1.00 58.19 103 SER A CA 1
ATOM 761 C C . SER A 1 103 ? 28.246 10.156 -26.440 1.00 58.19 103 SER A C 1
ATOM 763 O O . SER A 1 103 ? 28.760 9.069 -26.197 1.00 58.19 103 SER A O 1
ATOM 765 N N . GLY A 1 104 ? 27.588 10.835 -25.492 1.00 62.28 104 GLY A N 1
ATOM 766 C CA . GLY A 1 104 ? 27.287 10.347 -24.136 1.00 62.28 104 GLY A CA 1
ATOM 767 C C . GLY A 1 104 ? 25.795 10.344 -23.760 1.00 62.28 104 GLY A C 1
ATOM 768 O O . GLY A 1 104 ? 25.436 9.846 -22.691 1.00 62.28 104 GLY A O 1
ATOM 769 N N . GLY A 1 105 ? 24.915 10.866 -24.622 1.00 67.56 105 GLY A N 1
ATOM 770 C CA . GLY A 1 105 ? 23.480 10.973 -24.357 1.00 67.56 105 GLY A CA 1
ATOM 771 C C . GLY A 1 105 ? 22.794 9.616 -24.189 1.00 67.56 105 GLY A C 1
ATOM 772 O O . GLY A 1 105 ? 22.006 9.427 -23.263 1.00 67.56 105 GLY A O 1
ATOM 773 N N . ALA A 1 106 ? 23.170 8.639 -25.018 1.00 69.62 106 ALA A N 1
ATOM 774 C CA . ALA A 1 106 ? 22.614 7.287 -24.978 1.00 69.62 106 ALA A CA 1
ATOM 775 C C . ALA A 1 106 ? 22.923 6.548 -23.661 1.00 69.62 106 ALA A C 1
ATOM 777 O O . ALA A 1 106 ? 22.031 5.938 -23.075 1.00 69.62 106 ALA A O 1
ATOM 778 N N . ALA A 1 107 ? 24.154 6.651 -23.148 1.00 74.31 107 ALA A N 1
ATOM 779 C CA . ALA A 1 107 ? 24.544 6.011 -21.888 1.00 74.31 107 ALA A CA 1
ATOM 780 C C . ALA A 1 107 ? 23.836 6.641 -20.674 1.00 74.31 107 ALA A C 1
ATOM 782 O O . ALA A 1 107 ? 23.409 5.937 -19.757 1.00 74.31 107 ALA A O 1
ATOM 783 N N . SER A 1 108 ? 23.666 7.969 -20.682 1.00 75.44 108 SER A N 1
ATOM 784 C CA . SER A 1 108 ? 22.901 8.682 -19.652 1.00 75.44 108 SER A CA 1
ATOM 785 C C . SER A 1 108 ? 21.422 8.280 -19.674 1.00 75.44 108 SER A C 1
ATOM 787 O O . SER A 1 108 ? 20.833 7.977 -18.634 1.00 75.44 108 SER A O 1
ATOM 789 N N . LEU A 1 109 ? 20.834 8.183 -20.870 1.00 78.88 109 LEU A N 1
ATOM 790 C CA . LEU A 1 109 ? 19.457 7.734 -21.056 1.00 78.88 109 LEU A CA 1
ATOM 791 C C . LEU A 1 109 ? 19.250 6.291 -20.580 1.00 78.88 109 LEU A C 1
ATOM 793 O O . LEU A 1 109 ? 18.252 5.999 -19.923 1.00 78.88 109 LEU A O 1
ATOM 797 N N . GLU A 1 110 ? 20.200 5.397 -20.862 1.00 77.88 110 GLU A N 1
ATOM 798 C CA . GLU A 1 110 ? 20.165 4.012 -20.389 1.00 77.88 110 GLU A CA 1
ATOM 799 C C . GLU A 1 110 ? 20.192 3.943 -18.852 1.00 77.88 110 GLU A C 1
ATOM 801 O O . GLU A 1 110 ? 19.399 3.221 -18.240 1.00 77.88 110 GLU A O 1
ATOM 806 N N . ALA A 1 111 ? 21.069 4.720 -18.208 1.00 80.25 111 ALA A N 1
ATOM 807 C CA . ALA A 1 111 ? 21.158 4.791 -16.751 1.00 80.25 111 ALA A CA 1
ATOM 808 C C . ALA A 1 111 ? 19.869 5.348 -16.118 1.00 80.25 111 ALA A C 1
ATOM 810 O O . ALA A 1 111 ? 19.366 4.796 -15.130 1.00 80.25 111 ALA A O 1
ATOM 811 N N . HIS A 1 112 ? 19.293 6.394 -16.716 1.00 79.19 112 HIS A N 1
ATOM 812 C CA . HIS A 1 112 ? 18.004 6.940 -16.299 1.00 79.19 112 HIS A CA 1
ATOM 813 C C . HIS A 1 112 ? 16.868 5.930 -16.483 1.00 79.19 112 HIS A C 1
ATOM 815 O O . HIS A 1 112 ? 16.096 5.720 -15.551 1.00 79.19 112 HIS A O 1
ATOM 821 N N . GLY A 1 113 ? 16.806 5.234 -17.620 1.00 79.38 113 GLY A N 1
ATOM 822 C CA . GLY A 1 113 ? 15.806 4.198 -17.880 1.00 79.38 113 GLY A CA 1
ATOM 823 C C . GLY A 1 113 ? 15.872 3.045 -16.878 1.00 79.38 113 GLY A C 1
ATOM 824 O O . GLY A 1 113 ? 14.842 2.643 -16.335 1.00 79.38 113 GLY A O 1
ATOM 825 N N . LYS A 1 114 ? 17.078 2.560 -16.549 1.00 81.75 114 LYS A N 1
ATOM 826 C CA . LYS A 1 114 ? 17.275 1.538 -15.503 1.00 81.75 114 LYS A CA 1
ATOM 827 C C . LYS A 1 114 ? 16.778 2.013 -14.141 1.00 81.75 114 LYS A C 1
ATOM 829 O O . LYS A 1 114 ? 16.098 1.266 -13.441 1.00 81.75 114 LYS A O 1
ATOM 834 N N . THR A 1 115 ? 17.087 3.256 -13.781 1.00 83.56 115 THR A N 1
ATOM 835 C CA . THR A 1 115 ? 16.674 3.845 -12.501 1.00 83.56 115 THR A CA 1
ATOM 836 C C . THR A 1 115 ? 15.156 4.007 -12.428 1.00 83.56 115 THR A C 1
ATOM 838 O O . THR A 1 115 ? 14.545 3.575 -11.454 1.00 83.56 115 THR A O 1
ATOM 841 N N . SER A 1 116 ? 14.527 4.544 -13.476 1.00 83.25 116 SER A N 1
ATOM 842 C CA . SER A 1 116 ? 13.070 4.698 -13.564 1.00 83.25 116 SER A CA 1
ATOM 843 C C . SER A 1 116 ? 12.337 3.355 -13.546 1.00 83.25 116 SER A C 1
ATOM 845 O O . SER A 1 116 ? 11.313 3.230 -12.878 1.00 83.25 116 SER A O 1
ATOM 847 N N . MET A 1 117 ? 12.865 2.329 -14.220 1.00 81.44 117 MET A N 1
ATOM 848 C CA . MET A 1 117 ? 12.278 0.984 -14.212 1.00 81.44 117 MET A CA 1
ATOM 849 C C . MET A 1 117 ? 12.419 0.300 -12.845 1.00 81.44 117 MET A C 1
ATOM 851 O O . MET A 1 117 ? 11.493 -0.370 -12.381 1.00 81.44 117 MET A O 1
ATOM 855 N N . SER A 1 118 ? 13.556 0.498 -12.174 1.00 83.75 118 SER A N 1
ATOM 856 C CA . SER A 1 118 ? 13.766 0.036 -10.800 1.00 83.75 118 SER A CA 1
ATOM 857 C C . SER A 1 118 ? 12.796 0.720 -9.832 1.00 83.75 118 SER A C 1
ATOM 859 O O . SER A 1 118 ? 12.130 0.042 -9.051 1.00 83.75 118 SER A O 1
ATOM 861 N N . ALA A 1 119 ? 12.627 2.042 -9.948 1.00 83.81 119 ALA A N 1
ATOM 862 C CA . ALA A 1 119 ? 11.665 2.807 -9.159 1.00 83.81 119 ALA A CA 1
ATOM 863 C C . ALA A 1 119 ? 10.223 2.330 -9.395 1.00 83.81 119 ALA A C 1
ATOM 865 O O . ALA A 1 119 ? 9.507 2.059 -8.436 1.00 83.81 119 ALA A O 1
ATOM 866 N N . LEU A 1 120 ? 9.819 2.123 -10.652 1.00 83.50 120 LEU A N 1
ATOM 867 C CA . LEU A 1 120 ? 8.512 1.558 -10.999 1.00 83.50 120 LEU A CA 1
ATOM 868 C C . LEU A 1 120 ? 8.299 0.179 -10.359 1.00 83.50 120 LEU A C 1
ATOM 870 O O . LEU A 1 120 ? 7.265 -0.076 -9.742 1.00 83.50 120 LEU A O 1
ATOM 874 N N . THR A 1 121 ? 9.290 -0.705 -10.478 1.00 83.81 121 THR A N 1
ATOM 875 C CA . THR A 1 121 ? 9.241 -2.050 -9.893 1.00 83.81 121 THR A CA 1
ATOM 876 C C . THR A 1 121 ? 9.160 -1.988 -8.368 1.00 83.81 121 THR A C 1
ATOM 878 O O . THR A 1 121 ? 8.438 -2.778 -7.761 1.00 83.81 121 THR A O 1
ATOM 881 N N . ALA A 1 122 ? 9.860 -1.047 -7.732 1.00 84.88 122 ALA A N 1
ATOM 882 C CA . ALA A 1 122 ? 9.785 -0.823 -6.293 1.00 84.88 122 ALA A CA 1
ATOM 883 C C . ALA A 1 122 ? 8.388 -0.344 -5.871 1.00 84.88 122 ALA A C 1
ATOM 885 O O . ALA A 1 122 ? 7.800 -0.932 -4.965 1.00 84.88 122 ALA A O 1
ATOM 886 N N . THR A 1 123 ? 7.817 0.639 -6.573 1.00 84.88 123 THR A N 1
ATOM 887 C CA . THR A 1 123 ? 6.478 1.170 -6.287 1.00 84.88 123 THR A CA 1
ATOM 888 C C . THR A 1 123 ? 5.389 0.110 -6.459 1.00 84.88 123 THR A C 1
ATOM 890 O O . THR A 1 123 ? 4.528 -0.037 -5.591 1.00 84.88 123 THR A O 1
ATOM 893 N N . LEU A 1 124 ? 5.448 -0.704 -7.517 1.00 82.75 124 LEU A N 1
ATOM 894 C CA . LEU A 1 124 ? 4.496 -1.804 -7.725 1.00 82.75 124 LEU A CA 1
ATOM 895 C C . LEU A 1 124 ? 4.662 -2.943 -6.707 1.00 82.75 124 LEU A C 1
ATOM 897 O O . LEU A 1 124 ? 3.720 -3.685 -6.446 1.00 82.75 124 LEU A O 1
ATOM 901 N N . ASN A 1 125 ? 5.835 -3.056 -6.086 1.00 85.81 125 ASN A N 1
ATOM 902 C CA . ASN A 1 125 ? 6.099 -3.977 -4.985 1.00 85.81 125 ASN A CA 1
ATOM 903 C C . ASN A 1 125 ? 5.927 -3.317 -3.600 1.00 85.81 125 ASN A C 1
ATOM 905 O O . ASN A 1 125 ? 6.430 -3.848 -2.607 1.00 85.81 125 ASN A O 1
ATOM 909 N N . THR A 1 126 ? 5.209 -2.191 -3.498 1.00 83.38 126 THR A N 1
ATOM 910 C CA . THR A 1 126 ? 4.895 -1.567 -2.202 1.00 83.38 126 THR A CA 1
ATOM 911 C C . THR A 1 126 ? 4.052 -2.508 -1.337 1.00 83.38 126 THR A C 1
ATOM 913 O O . THR A 1 126 ? 3.082 -3.123 -1.795 1.00 83.38 126 THR A O 1
ATOM 916 N N . SER A 1 127 ? 4.437 -2.617 -0.066 1.00 78.94 127 SER A N 1
ATOM 917 C CA . SER A 1 127 ? 3.815 -3.486 0.934 1.00 78.94 127 SER A CA 1
ATOM 918 C C . SER A 1 127 ? 3.384 -2.677 2.153 1.00 78.94 127 SER A C 1
ATOM 920 O O . SER A 1 127 ? 4.082 -1.750 2.558 1.00 78.94 127 SER A O 1
ATOM 922 N N . ASP A 1 128 ? 2.266 -3.067 2.766 1.00 73.75 128 ASP A N 1
ATOM 923 C CA . ASP A 1 128 ? 1.818 -2.551 4.070 1.00 73.75 128 ASP A CA 1
ATOM 924 C C . ASP A 1 128 ? 2.558 -3.202 5.263 1.00 73.75 128 ASP A C 1
ATOM 926 O O . ASP A 1 128 ? 2.188 -3.020 6.423 1.00 73.75 128 ASP A O 1
ATOM 930 N N . GLY A 1 129 ? 3.600 -3.993 4.978 1.00 72.88 129 GLY A N 1
ATOM 931 C CA . GLY A 1 129 ? 4.386 -4.762 5.944 1.00 72.88 129 GLY A CA 1
ATOM 932 C C . GLY A 1 129 ? 3.937 -6.218 6.087 1.00 72.88 129 GLY A C 1
ATOM 933 O O . GLY A 1 129 ? 4.729 -7.052 6.522 1.00 72.88 129 GLY A O 1
ATOM 934 N N . LYS A 1 130 ? 2.707 -6.560 5.684 1.00 72.00 130 LYS A N 1
ATOM 935 C CA . LYS A 1 130 ? 2.183 -7.940 5.703 1.00 72.00 130 LYS A CA 1
ATOM 936 C C . LYS A 1 130 ? 1.722 -8.410 4.329 1.00 72.00 130 LYS A C 1
ATOM 938 O O . LYS A 1 130 ? 1.677 -9.615 4.082 1.00 72.00 130 LYS A O 1
ATOM 943 N N . ARG A 1 131 ? 1.332 -7.479 3.460 1.00 78.44 131 ARG A N 1
ATOM 944 C CA . ARG A 1 131 ? 0.675 -7.745 2.184 1.00 78.44 131 ARG A CA 1
ATOM 945 C C . ARG A 1 131 ? 1.144 -6.743 1.134 1.00 78.44 131 ARG A C 1
ATOM 947 O O . ARG A 1 131 ? 1.220 -5.543 1.387 1.00 78.44 131 ARG A O 1
ATOM 954 N N . PHE A 1 132 ? 1.416 -7.238 -0.069 1.00 83.81 132 PHE A N 1
ATOM 955 C CA . PHE A 1 132 ? 1.639 -6.387 -1.235 1.00 83.81 132 PHE A CA 1
ATOM 956 C C . PHE A 1 132 ? 0.309 -5.820 -1.732 1.00 83.81 132 PHE A C 1
ATOM 958 O O . PHE A 1 132 ? -0.627 -6.574 -2.005 1.00 83.81 132 PHE A O 1
ATOM 965 N N . ILE A 1 133 ? 0.243 -4.495 -1.875 1.00 81.88 133 ILE A N 1
ATOM 966 C CA . ILE A 1 133 ? -0.999 -3.763 -2.180 1.00 81.88 133 ILE A CA 1
ATOM 967 C C . ILE A 1 133 ? -1.478 -4.071 -3.609 1.00 81.88 133 ILE A C 1
ATOM 969 O O . ILE A 1 133 ? -2.674 -4.184 -3.863 1.00 81.88 133 ILE A O 1
ATOM 973 N N . PHE A 1 134 ? -0.539 -4.309 -4.529 1.00 81.75 134 PHE A N 1
ATOM 974 C CA . PHE A 1 134 ? -0.816 -4.579 -5.945 1.00 81.75 134 PHE A CA 1
ATOM 975 C C . PHE A 1 134 ? -0.874 -6.069 -6.315 1.00 81.75 134 PHE A C 1
ATOM 977 O O . PHE A 1 134 ? -1.062 -6.408 -7.479 1.00 81.75 134 PHE A O 1
ATOM 984 N N . ALA A 1 135 ? -0.725 -6.981 -5.351 1.00 79.44 135 ALA A N 1
ATOM 985 C CA . ALA A 1 135 ? -0.689 -8.426 -5.610 1.00 79.44 135 ALA A CA 1
ATOM 986 C C . ALA A 1 135 ? -2.061 -9.116 -5.612 1.00 79.44 135 ALA A C 1
ATOM 988 O O . ALA A 1 135 ? -2.155 -10.327 -5.834 1.00 79.44 135 ALA A O 1
ATOM 989 N N . GLY A 1 136 ? -3.134 -8.358 -5.380 1.00 75.94 136 GLY A N 1
ATOM 990 C CA . GLY A 1 136 ? -4.497 -8.878 -5.378 1.00 75.94 136 GLY A CA 1
ATOM 991 C C . GLY A 1 136 ? -4.682 -9.999 -4.351 1.00 75.94 136 GLY A C 1
ATOM 992 O O . GLY A 1 136 ? -4.387 -9.834 -3.167 1.00 75.94 136 GLY A O 1
ATOM 993 N N . VAL A 1 137 ? -5.180 -11.154 -4.805 1.00 72.56 137 VAL A N 1
ATOM 994 C CA . VAL A 1 137 ? -5.493 -12.304 -3.936 1.00 72.56 137 VAL A CA 1
ATOM 995 C C . VAL A 1 137 ? -4.228 -12.927 -3.335 1.00 72.56 137 VAL A C 1
ATOM 997 O O . VAL A 1 137 ? -4.232 -13.309 -2.165 1.00 72.56 137 VAL A O 1
ATOM 1000 N N . ASN A 1 138 ? -3.127 -12.990 -4.094 1.00 75.31 138 ASN A N 1
ATOM 1001 C CA . ASN A 1 138 ? -1.873 -13.593 -3.636 1.00 75.31 138 ASN A CA 1
ATOM 1002 C C . ASN A 1 138 ? -0.923 -12.555 -3.023 1.00 75.31 138 ASN A C 1
ATOM 1004 O O . ASN A 1 138 ? 0.213 -12.368 -3.450 1.00 75.31 138 ASN A O 1
ATOM 1008 N N . SER A 1 139 ? -1.394 -11.872 -1.986 1.00 80.12 139 SER A N 1
ATOM 1009 C CA . SER A 1 139 ? -0.688 -10.745 -1.376 1.00 80.12 139 SER A CA 1
ATOM 1010 C C . SER A 1 139 ? 0.581 -11.092 -0.587 1.00 80.12 139 SER A C 1
ATOM 1012 O O . SER A 1 139 ? 1.234 -10.186 -0.078 1.00 80.12 139 SER A O 1
ATOM 1014 N N . ALA A 1 140 ? 0.913 -12.377 -0.442 1.00 74.75 140 ALA A N 1
ATOM 1015 C CA . ALA A 1 140 ? 2.113 -12.840 0.259 1.00 74.75 140 ALA A CA 1
ATOM 1016 C C . ALA A 1 140 ? 3.365 -12.862 -0.638 1.00 74.75 140 ALA A C 1
ATOM 1018 O O . ALA A 1 140 ? 4.478 -13.027 -0.140 1.00 74.75 140 ALA A O 1
ATOM 1019 N N . VAL A 1 141 ? 3.197 -12.703 -1.955 1.00 78.94 141 VAL A N 1
ATOM 1020 C CA . VAL A 1 141 ? 4.281 -12.783 -2.939 1.00 78.94 141 VAL A CA 1
ATOM 1021 C C . VAL A 1 141 ? 4.425 -11.447 -3.658 1.00 78.94 141 VAL A C 1
ATOM 1023 O O . VAL A 1 141 ? 3.433 -10.759 -3.901 1.00 78.94 141 VAL A O 1
ATOM 1026 N N . LYS A 1 142 ? 5.668 -11.083 -4.001 1.00 80.00 142 LYS A N 1
ATOM 1027 C CA . LYS A 1 142 ? 5.954 -9.896 -4.812 1.00 80.00 142 LYS A CA 1
ATOM 1028 C C . LYS A 1 142 ? 5.181 -9.972 -6.137 1.00 80.00 142 LYS A C 1
ATOM 1030 O O . LYS A 1 142 ? 5.372 -10.947 -6.866 1.00 80.00 142 LYS A O 1
ATOM 1035 N N . PRO A 1 143 ? 4.342 -8.976 -6.461 1.00 78.44 143 PRO A N 1
ATOM 1036 C CA . PRO A 1 143 ? 3.541 -8.995 -7.681 1.00 78.44 143 PRO A CA 1
ATOM 1037 C C . PRO A 1 143 ? 4.366 -8.814 -8.953 1.00 78.44 143 PRO A C 1
ATOM 1039 O O . PRO A 1 143 ? 4.008 -9.367 -9.990 1.00 78.44 143 PRO A O 1
ATOM 1042 N N . VAL A 1 144 ? 5.456 -8.042 -8.889 1.00 79.25 144 VAL A N 1
ATOM 1043 C CA . VAL A 1 144 ? 6.249 -7.688 -10.070 1.00 79.25 144 VAL A CA 1
ATOM 1044 C C . VAL A 1 144 ? 7.668 -8.217 -9.920 1.00 79.25 144 VAL A C 1
ATOM 1046 O O . VAL A 1 144 ? 8.381 -7.878 -8.972 1.00 79.25 144 VAL A O 1
ATOM 1049 N N . ALA A 1 145 ? 8.067 -9.065 -10.870 1.00 75.50 145 ALA A N 1
ATOM 1050 C CA . ALA A 1 145 ? 9.431 -9.559 -10.989 1.00 75.50 145 ALA A CA 1
ATOM 1051 C C . ALA A 1 145 ? 10.375 -8.446 -11.462 1.00 75.50 145 ALA A C 1
ATOM 1053 O O . ALA A 1 145 ? 9.964 -7.530 -12.173 1.00 75.50 145 ALA A O 1
ATOM 1054 N N . ASP A 1 146 ? 11.647 -8.547 -11.085 1.00 72.44 146 ASP A N 1
ATOM 1055 C CA . ASP A 1 146 ? 12.662 -7.597 -11.529 1.00 72.44 146 ASP A CA 1
ATOM 1056 C C . ASP A 1 146 ? 12.832 -7.626 -13.060 1.00 72.44 146 ASP A C 1
ATOM 1058 O O . ASP A 1 146 ? 12.681 -8.663 -13.717 1.00 72.44 146 ASP A O 1
ATOM 1062 N N . TYR A 1 147 ? 13.170 -6.471 -13.633 1.00 69.81 147 TYR A N 1
ATOM 1063 C CA . TYR A 1 147 ? 13.314 -6.279 -15.074 1.00 69.81 147 TYR A CA 1
ATOM 1064 C C . TYR A 1 147 ? 14.401 -7.179 -15.685 1.00 69.81 147 TYR A C 1
ATOM 1066 O O . TYR A 1 147 ? 14.297 -7.588 -16.841 1.00 69.81 147 TYR A O 1
ATOM 1074 N N . SER A 1 148 ? 15.426 -7.522 -14.902 1.00 69.38 148 SER A N 1
ATOM 1075 C CA . SER A 1 148 ? 16.636 -8.232 -15.333 1.00 69.38 148 SER A CA 1
ATOM 1076 C C . SER A 1 148 ? 16.420 -9.645 -15.908 1.00 69.38 148 SER A C 1
ATOM 1078 O O . SER A 1 148 ? 17.339 -10.175 -16.533 1.00 69.38 148 SER A O 1
ATOM 1080 N N . GLY A 1 149 ? 15.232 -10.243 -15.756 1.00 72.62 149 GLY A N 1
ATOM 1081 C CA . GLY A 1 149 ? 14.919 -11.601 -16.219 1.00 72.62 149 GLY A CA 1
ATOM 1082 C C . GLY A 1 149 ? 14.057 -11.678 -17.489 1.00 72.62 149 GLY A C 1
ATOM 1083 O O . GLY A 1 149 ? 14.426 -11.234 -18.580 1.00 72.62 149 GLY A O 1
ATOM 1084 N N . THR A 1 150 ? 12.883 -12.293 -17.351 1.00 73.06 150 THR A N 1
ATOM 1085 C CA . THR A 1 150 ? 11.889 -12.504 -18.417 1.00 73.06 150 THR A CA 1
ATOM 1086 C C . THR A 1 150 ? 11.457 -11.220 -19.143 1.00 73.06 150 THR A C 1
ATOM 1088 O O . THR A 1 150 ? 11.379 -11.255 -20.373 1.00 73.06 150 THR A O 1
ATOM 1091 N N . PRO A 1 151 ? 11.219 -10.082 -18.453 1.00 74.38 151 PRO A N 1
ATOM 1092 C CA . PRO A 1 151 ? 10.789 -8.843 -19.105 1.00 74.38 151 PRO A CA 1
ATOM 1093 C C . PRO A 1 151 ? 11.814 -8.303 -20.107 1.00 74.38 151 PRO A C 1
ATOM 1095 O O . PRO A 1 151 ? 11.449 -7.962 -21.231 1.00 74.38 151 PRO A O 1
ATOM 1098 N N . LYS A 1 152 ? 13.105 -8.300 -19.745 1.00 76.50 152 LYS A N 1
ATOM 1099 C CA . LYS A 1 152 ? 14.195 -7.899 -20.647 1.00 76.50 152 LYS A CA 1
ATOM 1100 C C . LYS A 1 152 ? 14.250 -8.773 -21.900 1.00 76.50 152 LYS A C 1
ATOM 1102 O O . LYS A 1 152 ? 14.420 -8.264 -23.002 1.00 76.50 152 LYS A O 1
ATOM 1107 N N . THR A 1 153 ? 14.073 -10.083 -21.744 1.00 78.50 153 THR A N 1
ATOM 1108 C CA . THR A 1 153 ? 14.102 -11.025 -22.876 1.00 78.50 153 THR A CA 1
ATOM 1109 C C . THR A 1 153 ? 12.943 -10.773 -23.843 1.00 78.50 153 THR A C 1
ATOM 1111 O O . THR A 1 153 ? 13.147 -10.739 -25.055 1.00 78.50 153 THR A O 1
ATOM 1114 N N . ALA A 1 154 ? 11.738 -10.537 -23.316 1.00 79.50 154 ALA A N 1
ATOM 1115 C CA . ALA A 1 154 ? 10.568 -10.209 -24.126 1.00 79.50 154 ALA A CA 1
ATOM 1116 C C . ALA A 1 154 ? 10.729 -8.867 -24.860 1.00 79.50 154 ALA A C 1
ATOM 1118 O O . ALA A 1 154 ? 10.393 -8.773 -26.040 1.00 79.50 154 ALA A O 1
ATOM 1119 N N . LEU A 1 155 ? 11.289 -7.852 -24.192 1.00 78.94 155 LEU A N 1
ATOM 1120 C CA . LEU A 1 155 ? 11.561 -6.557 -24.814 1.00 78.94 155 LEU A CA 1
ATOM 1121 C C . LEU A 1 155 ? 12.595 -6.678 -25.938 1.00 78.94 155 LEU A C 1
ATOM 1123 O O . LEU A 1 155 ? 12.367 -6.175 -27.034 1.00 78.94 155 LEU A O 1
ATOM 1127 N N . ASN A 1 156 ? 13.694 -7.393 -25.693 1.00 80.38 156 ASN A N 1
ATOM 1128 C CA . ASN A 1 156 ? 14.730 -7.633 -26.695 1.00 80.38 156 ASN A CA 1
ATOM 1129 C C . ASN A 1 156 ? 14.173 -8.376 -27.917 1.00 80.38 156 ASN A C 1
ATOM 1131 O O . ASN A 1 156 ? 14.491 -8.021 -29.049 1.00 80.38 156 ASN A O 1
ATOM 1135 N N . ALA A 1 157 ? 13.302 -9.367 -27.704 1.00 81.12 157 ALA A N 1
ATOM 1136 C CA . ALA A 1 157 ? 12.635 -10.081 -28.789 1.00 81.12 157 ALA A CA 1
ATOM 1137 C C . ALA A 1 157 ? 11.689 -9.171 -29.592 1.00 81.12 157 ALA A C 1
ATOM 1139 O O . ALA A 1 157 ? 11.694 -9.220 -30.820 1.00 81.12 157 ALA A O 1
ATOM 1140 N N . ALA A 1 158 ? 10.911 -8.314 -28.923 1.00 81.12 158 ALA A N 1
ATOM 1141 C CA . ALA A 1 158 ? 10.030 -7.354 -29.588 1.00 81.12 158 ALA A CA 1
ATOM 1142 C C . ALA A 1 158 ? 10.816 -6.295 -30.382 1.00 81.12 158 ALA A C 1
ATOM 1144 O O . ALA A 1 158 ? 10.438 -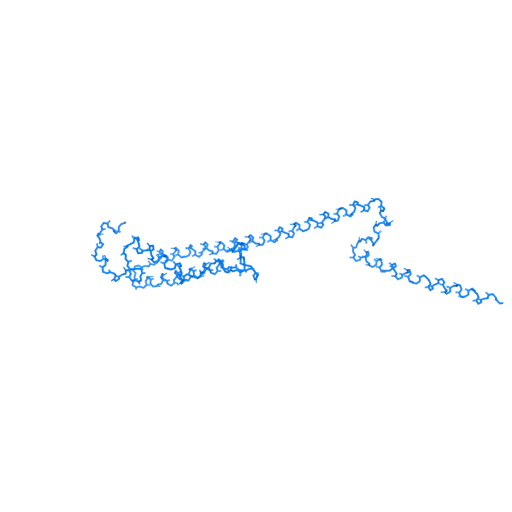5.964 -31.506 1.00 81.12 158 ALA A O 1
ATOM 1145 N N . PHE A 1 159 ? 11.930 -5.805 -29.831 1.00 79.88 159 PHE A N 1
ATOM 1146 C CA . PHE A 1 159 ? 12.837 -4.883 -30.513 1.00 79.88 159 PHE A CA 1
ATOM 1147 C C . PHE A 1 159 ? 13.449 -5.529 -31.760 1.00 79.88 159 PHE A C 1
ATOM 1149 O O . PHE A 1 159 ? 13.332 -4.982 -32.856 1.00 79.88 159 PHE A O 1
ATOM 1156 N N . ALA A 1 160 ? 14.014 -6.731 -31.619 1.00 82.25 160 ALA A N 1
ATOM 1157 C CA . ALA A 1 160 ? 14.585 -7.477 -32.735 1.00 82.25 160 ALA A CA 1
ATOM 1158 C C . ALA A 1 160 ? 13.536 -7.787 -33.817 1.00 82.25 160 ALA A C 1
ATOM 1160 O O . ALA A 1 160 ? 13.823 -7.671 -35.005 1.00 82.25 160 ALA A O 1
ATOM 1161 N N . ALA A 1 161 ? 12.300 -8.123 -33.431 1.00 82.38 161 ALA A N 1
ATOM 1162 C CA . ALA A 1 161 ? 11.208 -8.362 -34.374 1.00 82.38 161 ALA A CA 1
ATOM 1163 C C . ALA A 1 161 ? 10.763 -7.089 -35.113 1.00 82.38 161 ALA A C 1
ATOM 1165 O O . ALA A 1 161 ? 10.375 -7.162 -36.278 1.00 82.38 161 ALA A O 1
ATOM 1166 N N . LYS A 1 162 ? 10.798 -5.925 -34.450 1.00 78.81 162 LYS A N 1
ATOM 1167 C CA . LYS A 1 162 ? 10.335 -4.658 -35.028 1.00 78.81 162 LYS A CA 1
ATOM 1168 C C . LYS A 1 162 ? 11.387 -3.981 -35.903 1.00 78.81 162 LYS A C 1
ATOM 1170 O O . LYS A 1 162 ? 11.032 -3.460 -36.956 1.00 78.81 162 LYS A O 1
ATOM 1175 N N . PHE A 1 163 ? 12.641 -3.973 -35.460 1.00 78.12 163 PHE A N 1
ATOM 1176 C CA . PHE A 1 163 ? 13.733 -3.244 -36.111 1.00 78.12 163 PHE A CA 1
ATOM 1177 C C . PHE A 1 163 ? 14.687 -4.154 -36.891 1.00 78.12 163 PHE A C 1
ATOM 1179 O O . PHE A 1 163 ? 15.461 -3.667 -37.706 1.00 78.12 163 PHE A O 1
ATOM 1186 N N . GLY A 1 164 ? 14.650 -5.472 -36.670 1.00 76.00 164 GLY A N 1
ATOM 1187 C CA . GLY A 1 164 ? 15.549 -6.423 -37.331 1.00 76.00 164 GLY A CA 1
ATOM 1188 C C . GLY A 1 164 ? 17.006 -6.355 -36.861 1.00 76.00 164 GLY A C 1
ATOM 1189 O O . GLY A 1 164 ? 17.831 -7.098 -37.400 1.00 76.00 164 GLY A O 1
ATOM 1190 N N . LEU A 1 165 ? 17.296 -5.498 -35.878 1.00 77.31 165 LEU A N 1
ATOM 1191 C CA . LEU A 1 165 ? 18.615 -5.222 -35.310 1.00 77.31 165 LEU A CA 1
ATOM 1192 C C . LEU A 1 165 ? 18.894 -6.079 -34.070 1.00 77.31 165 LEU A C 1
ATOM 1194 O O . LEU A 1 165 ? 17.966 -6.492 -33.368 1.00 77.31 165 LEU A O 1
ATOM 1198 N N . ASP A 1 166 ? 20.174 -6.304 -33.790 1.00 73.69 166 ASP A N 1
ATOM 1199 C CA . ASP A 1 166 ? 20.657 -6.901 -32.553 1.00 73.69 166 ASP A CA 1
ATOM 1200 C C . ASP A 1 166 ? 20.244 -6.017 -31.358 1.00 73.69 166 ASP A C 1
ATOM 1202 O O . ASP A 1 166 ? 20.631 -4.849 -31.283 1.00 73.69 166 ASP A O 1
ATOM 1206 N N . PRO A 1 167 ? 19.448 -6.541 -30.410 1.00 67.94 167 PRO A N 1
ATOM 1207 C CA . PRO A 1 167 ? 19.002 -5.789 -29.242 1.00 67.94 167 PRO A CA 1
ATOM 1208 C C . PRO A 1 167 ? 20.110 -5.509 -28.208 1.00 67.94 167 PRO A C 1
ATOM 1210 O O . PRO A 1 167 ? 19.865 -4.750 -27.272 1.00 67.94 167 PRO A O 1
ATOM 1213 N N . LEU A 1 168 ? 21.290 -6.132 -28.314 1.00 65.62 168 LEU A N 1
ATOM 1214 C CA . LEU A 1 168 ? 22.423 -5.914 -27.402 1.00 65.62 168 LEU A CA 1
ATOM 1215 C C . LEU A 1 168 ? 23.411 -4.864 -27.918 1.00 65.62 168 LEU A C 1
ATOM 1217 O O . LEU A 1 168 ? 24.030 -4.184 -27.102 1.00 65.62 168 LEU A O 1
ATOM 1221 N N . ASP A 1 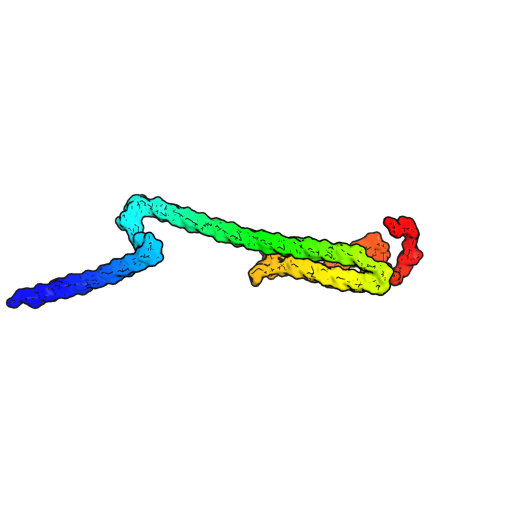169 ? 23.536 -4.723 -29.237 1.00 66.00 169 ASP A N 1
ATOM 1222 C CA . ASP A 1 169 ? 24.379 -3.708 -29.872 1.00 66.00 169 ASP A CA 1
ATOM 1223 C C . ASP A 1 169 ? 23.785 -3.234 -31.215 1.00 66.00 169 ASP A C 1
ATOM 1225 O O . ASP A 1 169 ? 24.293 -3.543 -32.297 1.00 66.00 169 ASP A O 1
ATOM 1229 N N . PRO A 1 170 ? 22.684 -2.464 -31.167 1.00 66.75 170 PRO A N 1
ATOM 1230 C CA . PRO A 1 170 ? 21.997 -1.999 -32.365 1.00 66.75 170 PRO A CA 1
ATOM 1231 C C . PRO A 1 170 ? 22.755 -0.903 -33.119 1.00 66.75 170 PRO A C 1
ATOM 1233 O O . PRO A 1 170 ? 22.267 -0.483 -34.162 1.00 66.75 170 PRO A O 1
ATOM 1236 N N . GLN A 1 171 ? 23.888 -0.400 -32.605 1.00 62.75 171 GLN A N 1
ATOM 1237 C CA . GLN A 1 171 ? 24.724 0.608 -33.277 1.00 62.75 171 GLN A CA 1
ATOM 1238 C C . GLN A 1 171 ? 25.873 -0.010 -34.081 1.00 62.75 171 GLN A C 1
ATOM 1240 O O . GLN A 1 171 ? 26.315 0.602 -35.051 1.00 62.75 171 GLN A O 1
ATOM 1245 N N . ASN A 1 172 ? 26.323 -1.217 -33.726 1.00 64.25 172 ASN A N 1
ATOM 1246 C CA . ASN A 1 172 ? 27.360 -1.940 -34.466 1.00 64.25 172 ASN A CA 1
ATOM 1247 C C . ASN A 1 172 ? 26.813 -3.119 -35.292 1.00 64.25 172 ASN A C 1
ATOM 1249 O O . ASN A 1 172 ? 27.597 -3.865 -35.884 1.00 64.25 172 ASN A O 1
ATOM 1253 N N . ASP A 1 173 ? 25.489 -3.302 -35.361 1.00 68.75 173 ASP A N 1
ATOM 1254 C CA . ASP A 1 173 ? 24.884 -4.369 -36.159 1.00 68.75 173 ASP A CA 1
ATOM 1255 C C . ASP A 1 173 ? 25.174 -4.161 -37.667 1.00 68.75 173 ASP A C 1
ATOM 1257 O O . ASP A 1 173 ? 24.817 -3.124 -38.240 1.00 68.75 173 ASP A O 1
ATOM 1261 N N . PRO A 1 174 ? 25.773 -5.147 -38.365 1.00 67.75 174 PRO A N 1
ATOM 1262 C CA . PRO A 1 174 ? 26.030 -5.067 -39.804 1.00 67.75 174 PRO A CA 1
ATOM 1263 C C . PRO A 1 174 ? 24.776 -4.808 -40.659 1.00 67.75 174 PRO A C 1
ATOM 1265 O O . PRO A 1 174 ? 24.895 -4.333 -41.790 1.00 67.75 174 PRO A O 1
ATOM 1268 N N . LYS A 1 175 ? 23.568 -5.065 -40.143 1.00 67.25 175 LYS A N 1
ATOM 1269 C CA . LYS A 1 175 ? 22.297 -4.768 -40.820 1.00 67.25 175 LYS A CA 1
ATOM 1270 C C . LYS A 1 175 ? 21.977 -3.277 -40.901 1.00 67.25 175 LYS A C 1
ATOM 1272 O O . LYS A 1 175 ? 21.207 -2.892 -41.782 1.00 67.25 175 LYS A O 1
ATOM 1277 N N . ILE A 1 176 ? 22.591 -2.428 -40.076 1.00 62.16 176 ILE A N 1
ATOM 1278 C CA . ILE A 1 176 ? 22.413 -0.965 -40.126 1.00 62.16 176 ILE A CA 1
ATOM 1279 C C . ILE A 1 176 ? 22.841 -0.418 -41.489 1.00 62.16 176 ILE A C 1
ATOM 1281 O O . ILE A 1 176 ? 22.148 0.412 -42.072 1.00 62.16 176 ILE A O 1
ATOM 1285 N N . ALA A 1 177 ? 23.935 -0.947 -42.047 1.00 62.50 177 ALA A N 1
ATOM 1286 C CA . ALA A 1 177 ? 24.441 -0.558 -43.363 1.00 62.50 177 ALA A CA 1
ATOM 1287 C C . ALA A 1 177 ? 23.477 -0.901 -44.518 1.00 62.50 177 ALA A C 1
ATOM 1289 O O . ALA A 1 177 ? 23.639 -0.395 -45.626 1.00 62.50 177 ALA A O 1
ATOM 1290 N N . THR A 1 178 ? 22.476 -1.754 -44.270 1.00 62.53 178 THR A N 1
ATOM 1291 C CA . THR A 1 178 ? 21.466 -2.170 -45.258 1.00 62.53 178 THR A CA 1
ATOM 1292 C C . THR A 1 178 ? 20.109 -1.479 -45.086 1.00 62.53 178 THR A C 1
ATOM 1294 O O . THR A 1 178 ? 19.203 -1.719 -45.885 1.00 62.53 178 THR A O 1
ATOM 1297 N N . ILE A 1 179 ? 19.952 -0.603 -44.082 1.00 63.41 179 ILE A N 1
ATOM 1298 C CA . ILE A 1 179 ? 18.721 0.172 -43.872 1.00 63.41 179 ILE A CA 1
ATOM 1299 C C . ILE A 1 179 ? 18.610 1.227 -44.980 1.00 63.41 179 ILE A C 1
ATOM 1301 O O . ILE A 1 179 ? 19.405 2.162 -45.059 1.00 63.41 179 ILE A O 1
ATOM 1305 N N . ALA A 1 180 ? 17.616 1.078 -45.858 1.00 60.53 180 ALA A N 1
ATOM 1306 C CA . ALA A 1 180 ? 17.343 2.052 -46.909 1.00 60.53 180 ALA A CA 1
ATOM 1307 C C . AL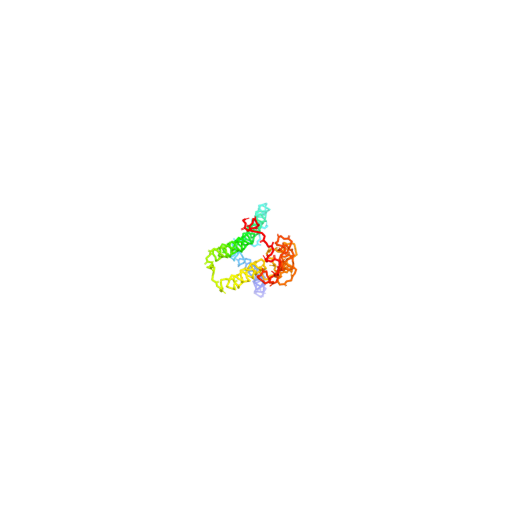A A 1 180 ? 16.883 3.399 -46.302 1.00 60.53 180 ALA A C 1
ATOM 1309 O O . ALA A 1 180 ? 16.107 3.381 -45.348 1.00 60.53 180 ALA A O 1
ATOM 1310 N N . PRO A 1 181 ? 17.244 4.565 -46.878 1.00 57.38 181 PRO A N 1
ATOM 1311 C CA . PRO A 1 181 ? 16.832 5.881 -46.364 1.00 57.38 181 PRO A CA 1
ATOM 1312 C C . PRO A 1 181 ? 15.311 6.056 -46.219 1.00 57.38 181 PRO A C 1
ATOM 1314 O O . PRO A 1 181 ? 14.845 6.785 -45.352 1.00 57.38 181 PRO A O 1
ATOM 1317 N N . ALA A 1 182 ? 14.523 5.345 -47.033 1.00 57.09 182 ALA A N 1
ATOM 1318 C CA . ALA A 1 182 ? 13.061 5.326 -46.955 1.00 57.09 182 ALA A CA 1
ATOM 1319 C C . ALA A 1 182 ? 12.500 4.584 -45.722 1.00 57.09 182 ALA A C 1
ATOM 1321 O O . ALA A 1 182 ? 11.310 4.679 -45.450 1.00 57.09 182 ALA A O 1
ATOM 1322 N N . ALA A 1 183 ? 13.330 3.834 -44.993 1.00 57.34 183 ALA A N 1
ATOM 1323 C CA . ALA A 1 183 ? 12.965 3.134 -43.761 1.00 57.34 183 ALA A CA 1
ATOM 1324 C C . ALA A 1 183 ? 13.329 3.927 -42.487 1.00 57.34 183 ALA A C 1
ATOM 1326 O O . ALA A 1 183 ? 13.098 3.434 -41.386 1.00 57.34 183 ALA A O 1
ATOM 1327 N N . MET A 1 184 ? 13.902 5.131 -42.629 1.00 55.38 184 MET A N 1
ATOM 1328 C CA . MET A 1 184 ? 14.316 6.008 -41.521 1.00 55.38 184 MET A CA 1
ATOM 1329 C C . MET A 1 184 ? 13.278 7.093 -41.157 1.00 55.38 184 MET A C 1
ATOM 1331 O O . MET A 1 184 ? 13.603 7.992 -40.383 1.00 55.38 184 MET A O 1
ATOM 1335 N N . SER A 1 185 ? 12.057 7.039 -41.707 1.00 45.66 185 SER A N 1
ATOM 1336 C CA . SER A 1 185 ? 10.955 7.976 -41.408 1.00 45.66 185 SER A CA 1
ATOM 1337 C C . SER A 1 185 ? 9.907 7.384 -40.475 1.00 45.66 185 SER A C 1
ATOM 1339 O O . SER A 1 185 ? 9.441 6.265 -40.799 1.00 45.66 185 SER A O 1
#

Secondary structure (DSSP, 8-state):
--HHHHHHHHHHHHHHHHHHHHHHHHHHHHHHHHSS-TTHHHHHGGGHHHHHHHHHHHHHHHHHHHHHHHHHHHHHHHHHHHHHHHHHHHHHHHHHHH--SSTTHHHHHHHHHHHHHHHHHHHHT-B-SSSBTTSTT-TTS-SS--TTTHHHHHHHHHHHHHH-S-SS-TTT-GGGGG--GGG--